Protein AF-A0A7W8YAK4-F1 (afdb_monomer)

Mean predicted aligned error: 5.82 Å

Nearest PDB structures (foldseek):
  4ezi-assembly1_A  TM=7.791E-01  e=1.181E-04  Legionella pneumophila subsp. pneumophila str. Philadelphia 1
  2veo-assembly2_B  TM=7.606E-01  e=8.627E-04  Moesziomyces antarcticus
  3guu-assembly2_B  TM=7.640E-01  e=1.993E-03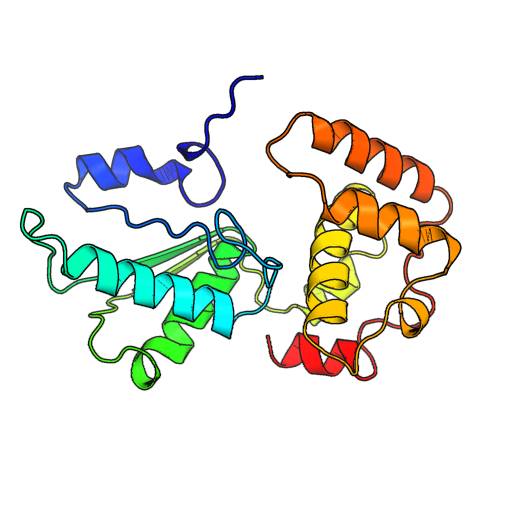  Moesziomyces antarcticus
  3zpx-assembly1_B  TM=6.748E-01  e=9.089E-03  Mycosarcoma maydis
  3hs3-assembly1_B  TM=2.130E-01  e=9.085E+00  Lactobacillus acidophilus

Structure (mmCIF, N/CA/C/O backbone):
data_AF-A0A7W8YAK4-F1
#
_entry.id   AF-A0A7W8YAK4-F1
#
loop_
_atom_site.group_PDB
_atom_site.id
_atom_site.type_symbol
_atom_site.label_atom_id
_atom_site.label_alt_id
_atom_site.label_comp_id
_atom_site.label_asym_id
_atom_site.label_entity_id
_atom_site.label_seq_id
_atom_site.pdbx_PDB_ins_code
_atom_site.Cartn_x
_atom_site.Cartn_y
_atom_site.Cartn_z
_atom_site.occupancy
_atom_site.B_iso_or_equiv
_atom_site.auth_seq_id
_atom_site.auth_comp_id
_atom_site.auth_asym_id
_atom_site.auth_atom_id
_atom_site.pdbx_PDB_model_num
ATOM 1 N N . MET A 1 1 ? 23.482 2.964 13.683 1.00 47.97 1 MET A N 1
ATOM 2 C CA . MET A 1 1 ? 22.302 3.851 13.765 1.00 47.97 1 MET A CA 1
ATOM 3 C C . MET A 1 1 ? 21.205 3.038 14.442 1.00 47.97 1 MET A C 1
ATOM 5 O O . MET A 1 1 ? 21.022 1.900 14.029 1.00 47.97 1 MET A O 1
ATOM 9 N N . LYS A 1 2 ? 20.593 3.513 15.536 1.00 50.47 2 LYS A N 1
ATOM 10 C CA . LYS A 1 2 ? 19.435 2.817 16.125 1.00 50.47 2 LYS A CA 1
ATOM 11 C C . LYS A 1 2 ? 18.248 3.042 15.193 1.00 50.47 2 LYS A C 1
ATOM 13 O O . LYS A 1 2 ? 18.019 4.178 14.788 1.00 50.47 2 LYS A O 1
ATOM 18 N N . VAL A 1 3 ? 17.573 1.968 14.802 1.00 58.53 3 VAL A N 1
ATOM 19 C CA . VAL A 1 3 ? 16.325 2.061 14.044 1.00 58.53 3 VAL A CA 1
ATOM 20 C C . VAL A 1 3 ? 15.248 2.437 15.054 1.00 58.53 3 VAL A C 1
ATOM 22 O O . VAL A 1 3 ? 15.029 1.692 16.004 1.00 58.53 3 VAL A O 1
ATOM 25 N N . GLU A 1 4 ? 14.631 3.600 14.873 1.00 68.81 4 GLU A N 1
ATOM 26 C CA . GLU A 1 4 ? 13.485 4.063 15.661 1.00 68.81 4 GLU A CA 1
ATOM 27 C C . GLU A 1 4 ? 12.228 3.863 14.794 1.00 68.81 4 GLU A C 1
ATOM 29 O O . GLU A 1 4 ? 11.811 4.784 14.088 1.00 68.81 4 GLU A O 1
ATOM 34 N N . PRO A 1 5 ? 11.657 2.642 14.742 1.00 64.06 5 PRO A N 1
ATOM 35 C CA . PRO A 1 5 ? 10.635 2.281 13.754 1.00 64.06 5 PRO A CA 1
ATOM 36 C C . PRO A 1 5 ? 9.375 3.155 13.850 1.00 64.06 5 PRO A C 1
ATOM 38 O O . PRO A 1 5 ? 8.744 3.447 12.834 1.00 64.06 5 PRO A O 1
ATOM 41 N N . PHE A 1 6 ? 9.059 3.646 15.050 1.00 72.06 6 PHE A N 1
ATOM 42 C CA . PHE A 1 6 ? 7.876 4.465 15.321 1.00 72.06 6 PHE A CA 1
ATOM 43 C C . PHE A 1 6 ? 8.065 5.970 15.069 1.00 72.06 6 PHE A C 1
ATOM 45 O O . PHE A 1 6 ? 7.104 6.725 15.146 1.00 72.06 6 PHE A O 1
ATOM 52 N N . GLU A 1 7 ? 9.273 6.417 14.718 1.00 68.75 7 GLU A N 1
ATOM 53 C CA . GLU A 1 7 ? 9.572 7.832 14.438 1.00 68.75 7 GLU A CA 1
ATOM 54 C C . GLU A 1 7 ? 9.539 8.161 12.933 1.00 68.75 7 GLU A C 1
ATOM 56 O O . GLU A 1 7 ? 9.858 9.276 12.513 1.00 68.75 7 GLU A O 1
ATOM 61 N N . SER A 1 8 ? 9.157 7.193 12.094 1.00 65.25 8 SER A N 1
ATOM 62 C CA . SER A 1 8 ? 9.186 7.315 10.635 1.00 65.25 8 SER A CA 1
ATOM 63 C C . SER A 1 8 ? 7.795 7.503 10.014 1.00 65.25 8 SER A C 1
ATOM 65 O O . SER A 1 8 ? 6.780 7.001 10.502 1.00 65.25 8 SER A O 1
ATOM 67 N N . GLY A 1 9 ? 7.747 8.246 8.902 1.00 70.94 9 GLY A N 1
ATOM 68 C CA . GLY A 1 9 ? 6.553 8.389 8.065 1.00 70.94 9 GLY A CA 1
ATOM 69 C C . GLY A 1 9 ? 5.298 8.833 8.826 1.00 70.94 9 GLY A C 1
ATOM 70 O O . GLY A 1 9 ? 5.303 9.841 9.531 1.00 70.94 9 GLY A O 1
ATOM 71 N N . GLY A 1 10 ? 4.207 8.077 8.654 1.00 70.88 10 GLY A N 1
ATOM 72 C CA . GLY A 1 10 ? 2.907 8.348 9.278 1.00 70.88 10 GLY A CA 1
ATOM 73 C C . GLY A 1 10 ? 2.816 8.010 10.771 1.00 70.88 10 GLY A C 1
ATOM 74 O O . GLY A 1 10 ? 1.801 8.324 11.389 1.00 70.88 10 GLY A O 1
ATOM 75 N N . LEU A 1 11 ? 3.848 7.396 11.361 1.00 82.12 11 LEU A N 1
ATOM 76 C CA . LEU A 1 11 ? 3.848 6.969 12.766 1.00 82.12 11 LEU A CA 1
ATOM 77 C C . LEU A 1 11 ? 4.392 8.030 13.727 1.00 82.12 11 LEU A C 1
ATOM 79 O O . LEU A 1 11 ? 4.175 7.924 14.928 1.00 82.12 11 LEU A O 1
ATOM 83 N N . ARG A 1 12 ? 4.985 9.117 13.215 1.00 80.69 12 ARG A N 1
ATOM 84 C CA . ARG A 1 12 ? 5.527 10.221 14.028 1.00 80.69 12 ARG A CA 1
ATOM 85 C C . ARG A 1 12 ? 4.504 10.873 14.972 1.00 80.69 12 ARG A C 1
ATOM 87 O O . ARG A 1 12 ? 4.880 11.530 15.935 1.00 80.69 12 ARG A O 1
ATOM 94 N N . VAL A 1 13 ? 3.209 10.716 14.690 1.00 83.19 13 VAL A N 1
ATOM 95 C CA . VAL A 1 13 ? 2.110 11.223 15.532 1.00 83.19 13 VAL A CA 1
ATOM 96 C C . VAL A 1 13 ? 1.701 10.257 16.655 1.00 83.19 13 VAL A C 1
ATOM 98 O O . VAL A 1 13 ? 0.738 10.520 17.371 1.00 83.19 13 VAL A O 1
ATOM 101 N N . MET A 1 14 ? 2.401 9.128 16.816 1.00 86.62 14 MET A N 1
ATOM 102 C CA . MET A 1 14 ? 2.088 8.101 17.813 1.00 86.62 14 MET A CA 1
ATOM 103 C C . MET A 1 14 ? 2.004 8.647 19.248 1.00 86.62 14 MET A C 1
ATOM 105 O O . MET A 1 14 ? 1.031 8.296 19.918 1.00 86.62 14 MET A O 1
ATOM 109 N N . PRO A 1 15 ? 2.921 9.509 19.739 1.00 88.62 15 PRO A N 1
ATOM 110 C CA . PRO A 1 15 ? 2.790 10.067 21.085 1.00 88.62 15 PRO A CA 1
ATOM 111 C C . PRO A 1 15 ? 1.454 10.792 21.287 1.00 88.62 15 PRO A C 1
ATOM 113 O O . PRO A 1 15 ? 0.757 10.539 22.263 1.00 88.62 15 PRO A O 1
ATOM 116 N N . GLN A 1 16 ? 1.029 11.603 20.313 1.00 90.06 16 GLN A N 1
ATOM 117 C CA . GLN A 1 16 ? -0.251 12.310 20.363 1.00 90.06 16 GLN A CA 1
ATOM 118 C C . GLN A 1 16 ? -1.444 11.348 20.305 1.00 90.06 16 GLN A C 1
ATOM 120 O O . GLN A 1 16 ? -2.442 11.580 20.978 1.00 90.06 16 GLN A O 1
ATOM 125 N N . VAL A 1 17 ? -1.358 10.267 19.521 1.00 91.19 17 VAL A N 1
ATOM 126 C CA . VAL A 1 17 ? -2.400 9.224 19.458 1.00 91.19 17 VAL A CA 1
ATOM 127 C C . VAL A 1 17 ? -2.569 8.558 20.829 1.00 91.19 17 VAL A C 1
ATOM 129 O O . VAL A 1 17 ? -3.693 8.428 21.316 1.00 91.19 17 VAL A O 1
ATOM 132 N N . ILE A 1 18 ? -1.460 8.195 21.479 1.00 91.00 18 ILE A N 1
ATOM 133 C CA . ILE A 1 18 ? -1.467 7.559 22.802 1.00 91.00 18 ILE A CA 1
ATOM 134 C C . ILE A 1 18 ? -1.971 8.534 23.876 1.00 91.00 18 ILE A C 1
ATOM 136 O O . ILE A 1 18 ? -2.821 8.153 24.679 1.00 91.00 18 ILE A O 1
ATOM 140 N N . ASP A 1 19 ? -1.529 9.796 23.857 1.00 94.94 19 ASP A N 1
ATOM 141 C CA . ASP A 1 19 ? -1.964 10.832 24.809 1.00 94.94 19 ASP A CA 1
ATOM 142 C C . ASP A 1 19 ? -3.473 11.119 24.726 1.00 94.94 19 ASP A C 1
ATOM 144 O O . ASP A 1 19 ? -4.103 11.482 25.719 1.00 94.94 19 ASP A O 1
ATOM 148 N N . GLN A 1 20 ? -4.077 10.928 23.550 1.00 94.25 20 GLN A N 1
ATOM 149 C CA . GLN A 1 20 ? -5.527 11.033 23.344 1.00 94.25 20 GLN A CA 1
ATOM 150 C C . GLN A 1 20 ? -6.290 9.757 23.745 1.00 94.25 20 GLN A C 1
ATOM 152 O O . GLN A 1 20 ? -7.517 9.706 23.624 1.00 94.25 20 GLN A O 1
ATOM 157 N N . GLY A 1 21 ? -5.593 8.718 24.216 1.00 94.06 21 GLY A N 1
ATOM 158 C CA . GLY A 1 21 ? -6.176 7.434 24.605 1.00 94.06 21 GLY A CA 1
ATOM 159 C C . GLY A 1 21 ? -6.637 6.584 23.420 1.00 94.06 21 GLY A C 1
ATOM 160 O O . GLY A 1 21 ? -7.535 5.753 23.571 1.00 94.06 21 GLY A O 1
ATOM 161 N N . TRP A 1 22 ? -6.085 6.811 22.226 1.00 94.19 22 TRP A N 1
ATOM 162 C CA . TRP A 1 22 ? -6.442 6.055 21.029 1.00 94.19 22 TRP A CA 1
ATOM 163 C C . TRP A 1 22 ? -5.561 4.811 20.899 1.00 94.19 22 TRP A C 1
ATOM 165 O O . TRP A 1 22 ? -4.379 4.822 21.239 1.00 94.19 22 TRP A O 1
ATOM 175 N N . ALA A 1 23 ? -6.131 3.736 20.355 1.00 94.00 23 ALA A N 1
ATOM 176 C CA . ALA A 1 23 ? -5.353 2.574 19.949 1.00 94.00 23 ALA A CA 1
ATOM 177 C C . ALA A 1 23 ? -4.743 2.820 18.564 1.00 94.00 23 ALA A C 1
ATOM 179 O O . ALA A 1 23 ? -5.468 3.099 17.606 1.00 94.00 23 ALA A O 1
ATOM 180 N N . LEU A 1 24 ? -3.422 2.682 18.458 1.00 93.31 24 LEU A N 1
ATOM 181 C CA . LEU A 1 24 ? -2.717 2.671 17.183 1.00 93.31 24 LEU A CA 1
ATOM 182 C C . LEU A 1 24 ? -2.634 1.232 16.664 1.00 93.31 24 LEU A C 1
ATOM 184 O O . LEU A 1 24 ? -2.071 0.366 17.330 1.00 93.31 24 LEU A O 1
ATOM 188 N N . VAL A 1 25 ? -3.177 0.987 15.474 1.00 94.19 25 VAL A N 1
ATOM 189 C CA . VAL A 1 25 ? -3.046 -0.291 14.763 1.00 94.19 25 VAL A CA 1
ATOM 190 C C . VAL A 1 25 ? -2.218 -0.028 13.515 1.00 94.19 25 VAL A C 1
ATOM 192 O O . VAL A 1 25 ? -2.663 0.691 12.624 1.00 94.19 25 VAL A O 1
ATOM 195 N N . ALA A 1 26 ? -1.010 -0.581 13.469 1.00 92.31 26 ALA A N 1
ATOM 196 C CA . ALA A 1 26 ? -0.104 -0.471 12.334 1.00 92.31 26 ALA A CA 1
ATOM 197 C C . ALA A 1 26 ? 0.119 -1.870 11.759 1.00 92.31 26 ALA A C 1
ATOM 199 O O . ALA A 1 26 ? 0.573 -2.767 12.464 1.00 92.31 26 ALA A O 1
ATOM 200 N N . THR A 1 27 ? -0.265 -2.058 10.501 1.00 93.62 27 THR A N 1
ATOM 201 C CA . THR A 1 27 ? 0.056 -3.272 9.751 1.00 93.62 27 THR A CA 1
ATOM 202 C C . THR A 1 27 ? 1.431 -3.108 9.126 1.00 93.62 27 THR A C 1
ATOM 204 O O . THR A 1 27 ? 1.754 -2.023 8.641 1.00 93.62 27 THR A O 1
ATOM 207 N N . ASP A 1 28 ? 2.215 -4.180 9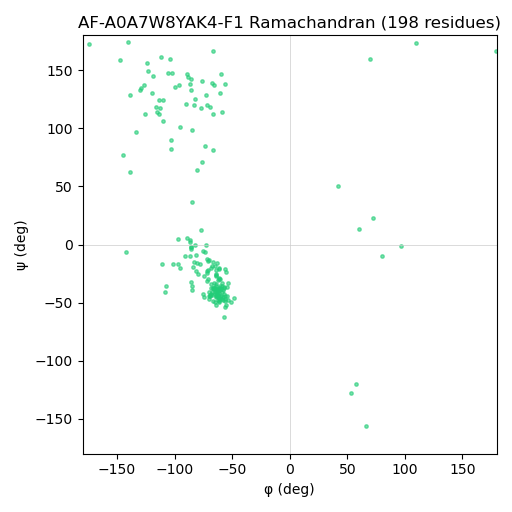.089 1.00 91.50 28 ASP A N 1
ATOM 208 C CA . ASP A 1 28 ? 3.460 -4.172 8.322 1.00 91.50 28 ASP A CA 1
ATOM 209 C C . ASP A 1 28 ? 3.188 -4.204 6.805 1.00 91.50 28 ASP A C 1
ATOM 211 O O . ASP A 1 28 ? 4.076 -3.902 6.022 1.00 91.50 28 ASP A O 1
ATOM 215 N N . TYR A 1 29 ? 1.948 -4.494 6.386 1.00 94.50 29 TYR A N 1
ATOM 216 C CA . TYR A 1 29 ? 1.548 -4.930 5.043 1.00 94.50 29 TYR A CA 1
ATOM 217 C C . TYR A 1 29 ? 2.010 -6.352 4.693 1.00 94.50 29 TYR A C 1
ATOM 219 O O . TYR A 1 29 ? 2.917 -6.935 5.285 1.00 94.50 29 TYR A O 1
ATOM 227 N N . THR A 1 30 ? 1.347 -6.949 3.700 1.00 93.75 30 THR A N 1
ATOM 228 C CA . THR A 1 30 ? 1.711 -8.270 3.172 1.00 93.75 30 THR A CA 1
ATOM 229 C C . THR A 1 30 ? 3.170 -8.283 2.705 1.00 93.75 30 THR A C 1
ATOM 231 O O . THR A 1 30 ? 3.622 -7.318 2.089 1.00 93.75 30 THR A O 1
ATOM 234 N N . GLY A 1 31 ? 3.904 -9.362 2.996 1.00 91.31 31 GLY A N 1
ATOM 235 C CA . GLY A 1 31 ? 5.301 -9.555 2.579 1.00 91.31 31 GLY A CA 1
ATOM 236 C C . GLY A 1 31 ? 6.354 -8.826 3.426 1.00 91.31 31 GLY A C 1
ATOM 237 O O . GLY A 1 31 ? 7.541 -9.108 3.297 1.00 91.31 31 GLY A O 1
ATOM 238 N N . LEU A 1 32 ? 5.957 -7.929 4.332 1.00 88.88 32 LEU A N 1
ATOM 239 C CA . LEU A 1 32 ? 6.865 -7.263 5.270 1.00 88.88 32 LEU A CA 1
ATOM 240 C C . LEU A 1 32 ? 6.698 -7.916 6.646 1.00 88.88 32 LEU A C 1
ATOM 242 O O . LEU A 1 32 ? 5.828 -7.558 7.417 1.00 88.88 32 LEU A O 1
ATOM 246 N N . GLY A 1 33 ? 7.474 -8.965 6.926 1.00 84.88 33 GLY A N 1
ATOM 247 C CA . GLY A 1 33 ? 7.337 -9.766 8.159 1.00 84.88 33 GLY A CA 1
ATOM 248 C C . GLY A 1 33 ? 6.508 -11.046 7.998 1.00 84.88 33 GLY A C 1
ATOM 249 O O . GLY A 1 33 ? 6.403 -11.849 8.923 1.00 84.88 33 GLY A O 1
ATOM 250 N N . THR A 1 34 ? 5.991 -11.292 6.793 1.00 87.25 34 THR A N 1
ATOM 251 C CA . THR A 1 34 ? 5.405 -12.571 6.363 1.00 87.25 34 THR A CA 1
ATOM 252 C C . THR A 1 34 ? 6.107 -13.070 5.095 1.00 87.25 34 THR A C 1
ATOM 254 O O . THR A 1 34 ? 6.694 -12.256 4.383 1.00 87.25 34 THR A O 1
ATOM 257 N N . PRO A 1 35 ? 6.096 -14.384 4.789 1.00 87.12 35 PRO A N 1
ATOM 258 C CA . PRO A 1 35 ? 6.664 -14.890 3.540 1.00 87.12 35 PRO A CA 1
ATOM 259 C C . PRO A 1 35 ? 5.982 -14.293 2.302 1.00 87.12 35 PRO A C 1
ATOM 261 O O . PRO A 1 35 ? 4.767 -14.103 2.293 1.00 87.12 35 PRO A O 1
ATOM 264 N N . GLY A 1 36 ? 6.755 -14.097 1.235 1.00 85.06 36 GLY A N 1
ATOM 265 C CA . GLY A 1 36 ? 6.275 -13.573 -0.045 1.00 85.06 36 GLY A CA 1
ATOM 266 C C . GLY A 1 36 ? 6.773 -12.158 -0.338 1.00 85.06 36 GLY A C 1
ATOM 267 O O . GLY A 1 36 ? 7.424 -11.528 0.491 1.00 85.06 36 GLY A O 1
ATOM 268 N N . LEU A 1 37 ? 6.488 -11.678 -1.548 1.00 87.56 37 LEU A N 1
ATOM 269 C CA . LEU A 1 37 ? 6.847 -10.330 -1.979 1.00 87.56 37 LEU A CA 1
ATOM 270 C C . LEU A 1 37 ? 5.900 -9.298 -1.361 1.00 87.56 37 LEU A C 1
ATOM 272 O O . LEU A 1 37 ? 4.689 -9.515 -1.305 1.00 87.56 37 LEU A O 1
ATOM 276 N N . HIS A 1 38 ? 6.442 -8.150 -0.959 1.00 93.19 38 HIS A N 1
ATOM 277 C CA . HIS A 1 38 ? 5.622 -7.000 -0.608 1.00 93.19 38 HIS A CA 1
ATOM 278 C C . HIS A 1 38 ? 5.003 -6.371 -1.870 1.00 93.19 38 HIS A C 1
ATOM 280 O O . HIS A 1 38 ? 5.757 -5.917 -2.737 1.00 93.19 38 HIS A O 1
ATOM 286 N N . PRO A 1 39 ? 3.662 -6.296 -1.991 1.00 94.69 39 PRO A N 1
ATOM 287 C CA . PRO A 1 39 ? 2.994 -5.705 -3.146 1.00 94.69 39 PRO A CA 1
ATOM 288 C C . PRO A 1 39 ? 3.066 -4.170 -3.082 1.00 94.69 39 PRO A C 1
ATOM 290 O O . PRO A 1 39 ? 2.086 -3.477 -2.810 1.00 94.69 39 PRO A O 1
ATOM 293 N N . TYR A 1 40 ? 4.269 -3.634 -3.290 1.00 94.81 40 TYR A N 1
ATOM 294 C CA . TYR A 1 40 ? 4.564 -2.211 -3.176 1.00 94.81 40 TYR A CA 1
ATOM 295 C C . TYR A 1 40 ? 3.732 -1.393 -4.172 1.00 94.81 40 TYR A C 1
ATOM 297 O O . TYR A 1 40 ? 3.693 -1.702 -5.361 1.00 94.81 40 TYR A O 1
ATOM 305 N N . LEU A 1 41 ? 3.078 -0.340 -3.669 1.00 95.38 41 LEU A N 1
ATOM 306 C CA . LEU A 1 41 ? 2.117 0.512 -4.392 1.00 95.38 41 LEU A CA 1
ATOM 307 C C . LEU A 1 41 ? 0.876 -0.209 -4.952 1.00 95.38 41 LEU A C 1
ATOM 309 O O . LEU A 1 41 ? 0.137 0.397 -5.722 1.00 95.38 41 LEU A O 1
ATOM 313 N N . MET A 1 42 ? 0.595 -1.447 -4.537 1.00 96.06 42 MET A N 1
ATOM 314 C CA . MET A 1 42 ? -0.651 -2.122 -4.901 1.00 96.06 42 MET A CA 1
ATOM 315 C C . MET A 1 42 ? -1.759 -1.716 -3.928 1.00 96.06 42 MET A C 1
ATOM 317 O O . MET A 1 42 ? -1.844 -2.192 -2.791 1.00 96.06 42 MET A O 1
ATOM 321 N N . GLY A 1 43 ? -2.570 -0.756 -4.364 1.00 95.81 43 GLY A N 1
ATOM 322 C CA . GLY A 1 43 ? -3.559 -0.080 -3.533 1.00 95.81 43 GLY A CA 1
ATOM 323 C C . GLY A 1 43 ? -4.559 -1.018 -2.849 1.00 95.81 43 GLY A C 1
ATOM 324 O O . GLY A 1 43 ? -4.700 -0.954 -1.623 1.00 95.81 43 GLY A O 1
ATOM 325 N N . PRO A 1 44 ? -5.256 -1.900 -3.594 1.00 96.31 44 PRO A N 1
ATOM 326 C CA . PRO A 1 44 ? -6.203 -2.846 -3.013 1.00 96.31 44 PRO A CA 1
ATOM 327 C C . PRO A 1 44 ? -5.577 -3.755 -1.949 1.00 96.31 44 PRO A C 1
ATOM 329 O O . PRO A 1 44 ? -6.187 -3.980 -0.908 1.00 96.31 44 PRO A O 1
ATOM 332 N N . GLU A 1 45 ? -4.374 -4.265 -2.181 1.00 96.12 45 GLU A N 1
ATOM 333 C CA . GLU A 1 45 ? -3.660 -5.190 -1.304 1.00 96.12 45 GLU A CA 1
ATOM 334 C C . GLU A 1 45 ? -3.269 -4.508 0.010 1.00 96.12 45 GLU A C 1
ATOM 336 O O . GLU A 1 45 ? -3.570 -5.036 1.086 1.00 96.12 45 GLU A O 1
ATOM 341 N N . SER A 1 46 ? -2.671 -3.312 -0.055 1.00 96.81 46 SER A N 1
ATOM 342 C CA . SER A 1 46 ? -2.336 -2.534 1.145 1.00 96.81 46 SER A CA 1
ATOM 343 C C . SER A 1 46 ? -3.589 -2.165 1.947 1.00 96.81 46 SER A C 1
ATOM 345 O O . SER A 1 46 ? -3.615 -2.340 3.166 1.00 96.81 46 SER A O 1
ATOM 347 N N . ALA A 1 47 ? -4.670 -1.765 1.275 1.00 98.00 47 ALA A N 1
ATOM 348 C CA . ALA A 1 47 ? -5.925 -1.412 1.932 1.00 98.00 47 ALA A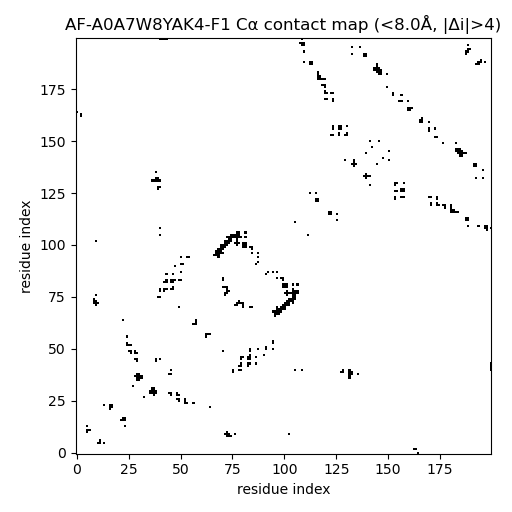 CA 1
ATOM 349 C C . ALA A 1 47 ? -6.612 -2.602 2.622 1.00 98.00 47 ALA A C 1
ATOM 351 O O . ALA A 1 47 ? -7.159 -2.463 3.719 1.00 98.00 47 ALA A O 1
ATOM 352 N N . ARG A 1 48 ? -6.568 -3.799 2.019 1.00 98.19 48 ARG A N 1
ATOM 353 C CA . ARG A 1 48 ? -7.061 -5.025 2.669 1.00 98.19 48 ARG A CA 1
ATOM 354 C C . ARG A 1 48 ? -6.257 -5.338 3.924 1.00 98.19 48 ARG A C 1
ATOM 356 O O . ARG A 1 48 ? -6.856 -5.619 4.957 1.00 98.19 48 ARG A O 1
ATOM 363 N N . ALA A 1 49 ? -4.931 -5.212 3.860 1.00 97.38 49 ALA A N 1
ATOM 364 C CA . ALA A 1 49 ? -4.068 -5.413 5.018 1.00 97.38 49 ALA A CA 1
ATOM 365 C C . ALA A 1 49 ? -4.365 -4.418 6.159 1.00 97.38 49 ALA A C 1
ATOM 367 O O . ALA A 1 49 ? -4.335 -4.818 7.321 1.00 97.38 49 ALA A O 1
ATOM 368 N N . GLU A 1 50 ? -4.693 -3.152 5.864 1.00 97.38 50 GLU A N 1
ATOM 369 C CA . GLU A 1 50 ? -5.127 -2.182 6.887 1.00 97.38 50 GLU A CA 1
ATOM 370 C C . GLU A 1 50 ? -6.459 -2.577 7.530 1.00 97.38 50 GLU A C 1
ATOM 372 O O . GLU A 1 50 ? -6.585 -2.607 8.756 1.00 97.38 50 GLU A O 1
ATOM 377 N N . LEU A 1 51 ? -7.462 -2.903 6.712 1.00 98.62 51 LEU A N 1
ATOM 378 C CA . LEU A 1 51 ? -8.801 -3.254 7.188 1.00 98.62 51 LEU A CA 1
ATOM 379 C C . LEU A 1 51 ? -8.796 -4.552 8.003 1.00 98.62 51 LEU A C 1
ATOM 381 O O . LEU A 1 51 ? -9.436 -4.631 9.056 1.00 98.62 51 LEU A O 1
ATOM 385 N N . ASP A 1 52 ? -8.037 -5.551 7.561 1.00 98.25 52 ASP A N 1
ATOM 386 C CA . ASP A 1 52 ? -7.911 -6.820 8.269 1.00 98.25 52 ASP A CA 1
ATOM 387 C C . ASP A 1 52 ? -7.088 -6.680 9.554 1.00 98.25 52 ASP A C 1
ATOM 389 O O . ASP A 1 52 ? -7.416 -7.327 10.550 1.00 98.25 52 ASP A O 1
ATOM 393 N N . ALA A 1 53 ? -6.107 -5.772 9.608 1.00 97.38 53 ALA A N 1
ATOM 394 C CA . ALA A 1 53 ? -5.424 -5.444 10.858 1.00 97.38 53 ALA A CA 1
ATOM 395 C C . ALA A 1 53 ? -6.382 -4.824 11.890 1.00 97.38 53 ALA A C 1
ATOM 397 O O . ALA A 1 53 ? -6.338 -5.181 13.069 1.00 97.38 53 ALA A O 1
ATOM 398 N N . VAL A 1 54 ? -7.311 -3.959 11.461 1.00 97.69 54 VAL A N 1
ATOM 399 C CA . VAL A 1 54 ? -8.363 -3.427 12.347 1.00 97.69 54 VAL A CA 1
ATOM 400 C C . VAL A 1 54 ? -9.289 -4.544 12.835 1.00 97.69 54 VAL A C 1
ATOM 402 O O . VAL A 1 54 ? -9.597 -4.606 14.028 1.00 97.69 54 VAL A O 1
ATOM 405 N N . ARG A 1 55 ? -9.714 -5.457 11.952 1.00 97.75 55 ARG A N 1
ATOM 406 C CA . ARG A 1 55 ? -10.517 -6.631 12.342 1.00 97.75 55 ARG A CA 1
ATOM 407 C C . ARG A 1 55 ? -9.782 -7.510 13.351 1.00 97.75 55 ARG A C 1
ATOM 409 O O . ARG A 1 55 ? -10.384 -7.899 14.348 1.00 97.75 55 ARG A O 1
ATOM 416 N N . ALA A 1 56 ? -8.497 -7.779 13.130 1.00 97.06 56 ALA A N 1
ATOM 417 C CA . ALA A 1 56 ? -7.666 -8.556 14.043 1.00 97.06 56 ALA A CA 1
ATOM 418 C C . ALA A 1 56 ? -7.546 -7.876 15.415 1.00 97.06 56 ALA A C 1
ATOM 420 O O . ALA A 1 56 ? -7.778 -8.515 16.440 1.00 97.06 56 ALA A O 1
ATOM 421 N N . ALA A 1 57 ? -7.293 -6.563 15.454 1.00 96.81 57 ALA A N 1
ATOM 422 C CA . ALA A 1 57 ? -7.230 -5.804 16.703 1.00 96.81 57 ALA A CA 1
ATOM 423 C C . ALA A 1 57 ? -8.548 -5.878 17.497 1.00 96.81 57 ALA A C 1
ATOM 425 O O . ALA A 1 57 ? -8.537 -5.969 18.723 1.00 96.81 57 ALA A O 1
ATOM 426 N N . ARG A 1 58 ? -9.694 -5.902 16.808 1.00 95.56 58 ARG A N 1
ATOM 427 C CA . ARG A 1 58 ? -11.023 -6.044 17.427 1.00 95.56 58 ARG A CA 1
ATOM 428 C C . ARG A 1 58 ? -11.314 -7.434 17.999 1.00 95.56 58 ARG A C 1
ATOM 430 O O . ARG A 1 58 ? -12.282 -7.565 18.742 1.00 95.56 58 ARG A O 1
ATOM 437 N N . GLN A 1 59 ? -10.522 -8.450 17.660 1.00 96.44 59 GLN A N 1
ATOM 438 C CA . GLN A 1 59 ? -10.653 -9.803 18.215 1.00 96.44 59 GLN A CA 1
ATOM 439 C C . GLN A 1 59 ? -9.880 -9.985 19.532 1.00 96.44 59 GLN A C 1
ATOM 441 O O . GLN A 1 59 ? -10.063 -10.995 20.211 1.00 96.44 59 GLN A O 1
ATOM 446 N N . LEU A 1 60 ? -9.037 -9.021 19.919 1.00 96.25 60 LEU A N 1
ATOM 447 C CA . LEU A 1 60 ? -8.287 -9.066 21.172 1.00 96.25 60 LEU A CA 1
ATOM 448 C C . LEU A 1 60 ? -9.233 -8.901 22.371 1.00 96.25 60 LEU A C 1
ATOM 450 O O . LEU A 1 60 ? -9.886 -7.872 22.524 1.00 96.25 60 LEU A O 1
ATOM 454 N N . GLN A 1 61 ? -9.293 -9.915 23.238 1.00 92.25 61 GLN A N 1
ATOM 455 C CA . GLN A 1 61 ? -10.269 -9.981 24.336 1.00 92.25 61 GLN A CA 1
ATOM 456 C C . GLN A 1 61 ? -10.075 -8.885 25.394 1.00 92.25 61 GLN A C 1
ATOM 458 O O . GLN A 1 61 ? -11.054 -8.372 25.936 1.00 92.25 61 GLN A O 1
ATOM 463 N N . ASP A 1 62 ? -8.827 -8.485 25.640 1.00 91.75 62 ASP A N 1
ATOM 464 C CA . ASP A 1 62 ? -8.475 -7.474 26.645 1.00 91.75 62 ASP A CA 1
ATOM 465 C C . ASP A 1 62 ? -8.536 -6.033 26.107 1.00 91.75 62 ASP A C 1
ATOM 467 O O . ASP A 1 62 ? -8.255 -5.079 26.834 1.00 91.75 62 ASP A O 1
ATOM 471 N N . LEU A 1 63 ? -8.924 -5.848 24.839 1.00 90.94 63 LEU A N 1
ATOM 472 C CA . LEU A 1 63 ? -8.947 -4.549 24.175 1.00 90.94 63 LEU A CA 1
ATOM 473 C C . LEU A 1 63 ? -10.378 -4.139 23.810 1.00 90.94 63 LEU A C 1
ATOM 475 O O . LEU A 1 63 ? -11.023 -4.717 22.937 1.00 90.94 63 LEU A O 1
ATOM 479 N N . LYS A 1 64 ? -10.876 -3.071 24.440 1.00 90.50 64 LYS A N 1
ATOM 480 C CA . LYS A 1 64 ? -12.164 -2.461 24.076 1.00 90.50 64 LYS A CA 1
ATOM 481 C C . LYS A 1 64 ? -11.943 -1.294 23.124 1.00 90.50 64 LYS A C 1
ATOM 483 O O . LYS A 1 64 ? -11.609 -0.193 23.551 1.00 90.50 64 LYS A O 1
ATOM 488 N N . LEU A 1 65 ? -12.163 -1.536 21.834 1.00 94.50 65 LEU A N 1
ATOM 489 C CA . LEU A 1 65 ? -12.079 -0.504 20.803 1.00 94.50 65 LEU A CA 1
ATOM 490 C C . LEU A 1 65 ? -13.413 0.216 20.608 1.00 94.50 65 LEU A C 1
ATOM 492 O O . LEU A 1 65 ? -14.489 -0.381 20.673 1.00 94.50 65 LEU A O 1
ATOM 496 N N . SER A 1 66 ? -13.329 1.516 20.331 1.00 94.06 66 SER A N 1
ATOM 497 C CA . SER A 1 66 ? -14.499 2.315 19.978 1.00 94.06 66 SER A CA 1
ATOM 498 C C . SER A 1 66 ? -15.088 1.892 18.622 1.00 94.06 66 SER A C 1
ATOM 500 O O . SER A 1 66 ? -14.454 1.204 17.818 1.00 94.06 66 SER A O 1
ATOM 502 N N . ASN A 1 67 ? -16.306 2.349 18.331 1.00 95.69 67 ASN A N 1
ATOM 503 C CA . ASN A 1 67 ? -16.933 2.198 17.015 1.00 95.69 67 ASN A CA 1
ATOM 504 C C . ASN A 1 67 ? -16.519 3.313 16.036 1.00 95.69 67 ASN A C 1
ATOM 506 O O . ASN A 1 67 ? -17.334 3.798 15.258 1.00 95.69 67 ASN A O 1
ATOM 510 N N . LYS A 1 68 ? -15.262 3.757 16.113 1.00 96.81 68 LYS A N 1
ATOM 511 C CA . LYS A 1 68 ? -14.668 4.740 15.208 1.00 96.81 68 LYS A CA 1
ATOM 512 C C . LYS A 1 68 ? -13.249 4.314 14.859 1.00 96.81 68 LYS A C 1
ATOM 514 O O . LYS A 1 68 ? -12.437 4.070 15.750 1.00 96.81 68 LYS A O 1
ATOM 519 N N . THR A 1 69 ? -12.961 4.277 13.567 1.00 97.62 69 THR A N 1
ATOM 520 C CA . THR A 1 69 ? -11.635 3.999 13.012 1.00 97.62 69 THR A CA 1
ATOM 521 C C . THR A 1 69 ? -11.259 5.126 12.058 1.00 97.62 69 THR A C 1
ATOM 523 O O . THR A 1 69 ? -12.090 5.570 11.272 1.00 97.62 69 THR A O 1
ATOM 526 N N . VAL A 1 70 ? -10.015 5.591 12.108 1.00 96.94 70 VAL A N 1
ATOM 527 C CA . VAL A 1 70 ? -9.454 6.524 11.122 1.00 96.94 70 VAL A CA 1
ATOM 528 C C . VAL A 1 70 ? -8.261 5.828 10.482 1.00 96.94 70 VAL A C 1
ATOM 530 O O . VAL A 1 70 ? -7.430 5.294 11.210 1.00 96.94 70 VAL A O 1
ATOM 533 N N . SER A 1 71 ? -8.187 5.817 9.150 1.00 97.12 71 SER A N 1
ATOM 534 C CA . SER A 1 71 ? -6.975 5.390 8.435 1.00 97.12 71 SER A CA 1
ATOM 535 C C . SER A 1 71 ? -6.151 6.621 8.064 1.00 97.12 71 SER A C 1
ATOM 537 O O . SER A 1 71 ? -6.701 7.647 7.648 1.00 97.12 71 SER A O 1
ATOM 539 N N . TRP A 1 72 ? -4.834 6.549 8.242 1.00 95.44 72 TRP A N 1
ATOM 540 C CA . TRP A 1 72 ? -3.932 7.601 7.801 1.00 95.44 72 TRP A CA 1
ATOM 541 C C . TRP A 1 72 ? -2.575 7.057 7.378 1.00 95.44 72 TRP A C 1
ATOM 543 O O . TRP A 1 72 ? -2.150 5.992 7.817 1.00 95.44 72 TRP A O 1
ATOM 553 N N . GLY A 1 73 ? -1.853 7.836 6.574 1.00 93.81 73 GLY A N 1
ATOM 554 C CA . GLY A 1 73 ? -0.498 7.472 6.183 1.00 93.81 73 GLY A CA 1
ATOM 555 C C . GLY A 1 73 ? 0.229 8.541 5.376 1.00 93.81 73 GLY A C 1
ATOM 556 O O . GLY A 1 73 ? -0.342 9.563 4.991 1.00 93.81 73 GLY A O 1
ATOM 557 N N . HIS A 1 74 ? 1.518 8.290 5.138 1.00 92.62 74 HIS A N 1
ATOM 558 C CA . HIS A 1 74 ? 2.413 9.131 4.342 1.00 92.62 74 HIS A CA 1
ATOM 559 C C . HIS A 1 74 ? 2.942 8.365 3.122 1.00 92.62 74 HIS A C 1
ATOM 561 O O . HIS A 1 74 ? 3.226 7.174 3.248 1.00 92.62 74 HIS A O 1
ATOM 567 N N . SER A 1 75 ? 3.141 9.026 1.975 1.00 92.62 75 SER A N 1
ATOM 568 C CA . SER A 1 75 ? 3.745 8.415 0.776 1.00 92.62 75 SER A CA 1
ATOM 569 C C . SER A 1 75 ? 2.955 7.178 0.313 1.00 92.62 75 SER A C 1
ATOM 571 O O . SER A 1 75 ? 1.755 7.302 0.052 1.00 92.62 75 SER A O 1
ATOM 573 N N . GLN A 1 76 ? 3.563 5.987 0.261 1.00 93.56 76 GLN A N 1
ATOM 574 C CA . GLN A 1 76 ? 2.848 4.728 0.008 1.00 93.56 76 GLN A CA 1
ATOM 575 C C . GLN A 1 76 ? 1.679 4.534 0.983 1.00 93.56 76 GLN A C 1
ATOM 577 O O . GLN A 1 76 ? 0.563 4.267 0.550 1.00 93.56 76 GLN A O 1
ATOM 582 N N . GLY A 1 77 ? 1.903 4.739 2.285 1.00 94.50 77 GLY A N 1
ATOM 583 C CA . GLY A 1 77 ? 0.850 4.616 3.295 1.00 94.50 77 GLY A CA 1
ATOM 584 C C . GLY A 1 77 ? -0.258 5.656 3.121 1.00 94.50 77 GLY A C 1
ATOM 585 O O . GLY A 1 77 ? -1.406 5.409 3.465 1.00 94.50 77 GLY A O 1
ATOM 586 N N . GLY A 1 78 ? 0.053 6.817 2.534 1.00 95.69 78 GLY A N 1
ATOM 587 C CA . GLY A 1 78 ? -0.961 7.803 2.158 1.00 95.69 78 GLY A CA 1
ATOM 588 C C . GLY A 1 78 ? -1.841 7.301 1.011 1.00 95.69 78 GLY A C 1
ATOM 589 O O . GLY A 1 78 ? -3.057 7.461 1.065 1.00 95.69 78 GLY A O 1
ATOM 590 N N . GLY A 1 79 ? -1.239 6.670 -0.003 1.00 97.00 79 GLY A N 1
ATOM 591 C CA . GLY A 1 79 ? -1.977 5.999 -1.080 1.00 97.00 79 GLY A CA 1
ATOM 592 C C . GLY A 1 79 ? -2.838 4.850 -0.548 1.00 97.00 79 GLY A C 1
ATOM 593 O O . GLY A 1 79 ? -4.023 4.768 -0.865 1.00 97.00 79 GLY A O 1
ATOM 594 N N . SER A 1 80 ? -2.278 4.035 0.349 1.00 97.50 80 SER A N 1
ATOM 595 C CA . SER A 1 80 ? -3.004 2.968 1.044 1.00 97.50 80 SER A CA 1
ATOM 596 C C . SER A 1 80 ? -4.204 3.507 1.828 1.00 97.50 80 SER A C 1
ATOM 598 O O . SER A 1 80 ? -5.309 3.005 1.655 1.00 97.50 80 SER A O 1
ATOM 600 N N . ALA A 1 81 ? -4.049 4.608 2.572 1.00 97.88 81 ALA A N 1
ATOM 601 C CA . ALA A 1 81 ? -5.152 5.228 3.304 1.00 97.88 81 ALA A CA 1
ATOM 602 C C . ALA A 1 81 ? -6.309 5.661 2.378 1.00 97.88 81 ALA A C 1
ATOM 604 O O . ALA A 1 81 ? -7.484 5.445 2.695 1.00 97.88 81 ALA A O 1
ATOM 605 N N . LEU A 1 82 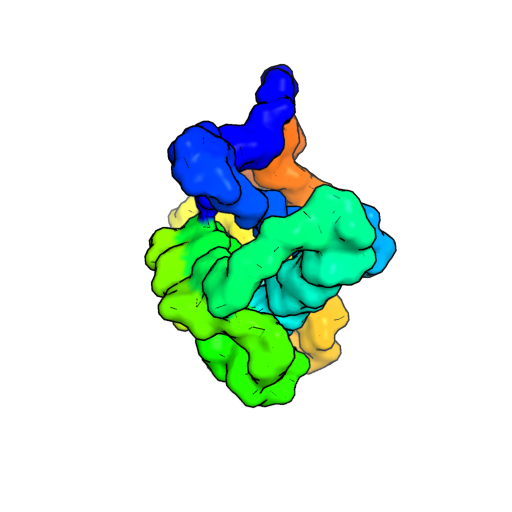? -5.999 6.230 1.203 1.00 98.31 82 LEU A N 1
ATOM 606 C CA . LEU A 1 82 ? -7.009 6.569 0.191 1.00 98.31 82 LEU A CA 1
ATOM 607 C C . LEU A 1 82 ? -7.722 5.317 -0.345 1.00 98.31 82 LEU A C 1
ATOM 609 O O . LEU A 1 82 ? -8.953 5.306 -0.448 1.00 98.31 82 LEU A O 1
ATOM 613 N N . TRP A 1 83 ? -6.975 4.252 -0.642 1.00 98.50 83 TRP A N 1
ATOM 614 C CA . TRP A 1 83 ? -7.541 2.973 -1.076 1.00 98.50 83 TRP A CA 1
ATOM 615 C C . TRP A 1 83 ? -8.391 2.303 0.004 1.00 98.50 83 TRP A C 1
ATOM 617 O O . TRP A 1 83 ? -9.461 1.783 -0.314 1.00 98.50 83 TRP A O 1
ATOM 627 N N . THR A 1 84 ? -7.995 2.392 1.273 1.00 98.62 84 THR A N 1
ATOM 628 C CA . THR A 1 84 ? -8.780 1.941 2.427 1.00 98.62 84 THR A CA 1
ATOM 629 C C . THR A 1 84 ? -10.141 2.620 2.445 1.00 98.62 84 THR A C 1
ATOM 631 O O . THR A 1 84 ? -11.163 1.936 2.498 1.00 98.62 84 THR A O 1
ATOM 634 N N . GLY A 1 85 ? -10.184 3.948 2.287 1.00 98.31 85 GLY A N 1
ATOM 635 C CA . GLY A 1 85 ? -11.442 4.687 2.143 1.00 98.31 85 GLY A CA 1
ATOM 636 C C . GLY A 1 85 ? -12.296 4.217 0.964 1.00 98.31 85 GLY A C 1
ATOM 637 O O . GLY A 1 85 ? -13.515 4.105 1.089 1.00 98.31 85 GLY A O 1
ATOM 638 N N . LYS A 1 86 ? -11.660 3.902 -0.168 1.00 98.19 86 LYS A N 1
ATOM 639 C CA . LYS A 1 86 ? -12.334 3.457 -1.395 1.00 98.19 86 LYS A CA 1
ATOM 640 C C . LYS A 1 86 ? -12.955 2.065 -1.263 1.00 98.19 86 LYS A C 1
ATOM 642 O O . LYS A 1 86 ? -14.082 1.871 -1.714 1.00 98.19 86 LYS A O 1
ATOM 647 N N . ILE A 1 87 ? -12.244 1.095 -0.682 1.00 98.50 87 ILE A N 1
ATOM 648 C CA . ILE A 1 87 ? -12.690 -0.310 -0.677 1.00 98.50 87 ILE A CA 1
ATOM 649 C C . ILE A 1 87 ? -13.442 -0.713 0.591 1.00 98.50 87 ILE A C 1
ATOM 651 O O . ILE A 1 87 ? -14.195 -1.688 0.535 1.00 98.50 87 ILE A O 1
ATOM 655 N N . ALA A 1 88 ? -13.290 0.015 1.705 1.00 98.56 88 ALA A N 1
ATOM 656 C CA . ALA A 1 88 ? -13.910 -0.335 2.986 1.00 98.56 88 ALA A CA 1
ATOM 657 C C . ALA A 1 88 ? -15.412 -0.669 2.883 1.00 98.56 88 ALA A C 1
ATOM 659 O O . ALA A 1 88 ? -15.785 -1.731 3.379 1.00 98.56 88 ALA A O 1
ATOM 660 N N . PRO A 1 89 ? -16.267 0.100 2.169 1.00 98.19 89 PRO A N 1
ATOM 661 C CA . PRO A 1 89 ? -17.699 -0.209 2.080 1.00 98.19 89 PRO A CA 1
ATOM 662 C C . PRO A 1 89 ? -18.030 -1.569 1.447 1.00 98.19 89 PRO A C 1
ATOM 664 O O . PRO A 1 89 ? -19.126 -2.083 1.649 1.00 98.19 89 PRO A O 1
ATOM 667 N N . THR A 1 90 ? -17.112 -2.139 0.661 1.00 98.38 90 THR A N 1
ATOM 668 C CA . THR A 1 90 ? -17.325 -3.404 -0.066 1.00 98.38 90 THR A CA 1
ATOM 669 C C . THR A 1 90 ? -16.526 -4.565 0.518 1.00 98.38 90 THR A C 1
ATOM 671 O O . THR A 1 90 ? -17.058 -5.664 0.641 1.00 98.38 90 THR A O 1
ATOM 674 N N . TYR A 1 91 ? -15.269 -4.338 0.908 1.00 98.69 91 TYR A N 1
ATOM 675 C CA . TYR A 1 91 ? -14.384 -5.373 1.448 1.00 98.69 91 TYR A CA 1
ATOM 676 C C . TYR A 1 91 ? -14.572 -5.591 2.956 1.00 98.69 91 TYR A C 1
ATOM 678 O O . TYR A 1 91 ? -14.535 -6.725 3.443 1.00 98.69 91 TYR A O 1
ATOM 686 N N . ALA A 1 92 ? -14.771 -4.501 3.704 1.00 98.44 92 ALA A N 1
ATOM 687 C CA . ALA A 1 92 ? -14.899 -4.530 5.156 1.00 98.44 92 ALA A CA 1
ATOM 688 C C . ALA A 1 92 ? -15.993 -3.594 5.687 1.00 98.44 92 ALA A C 1
ATOM 690 O O . ALA A 1 92 ? -15.698 -2.681 6.460 1.00 98.44 92 ALA A O 1
ATOM 691 N N . PRO A 1 93 ? -17.267 -3.826 5.308 1.00 97.88 93 PRO A N 1
ATOM 692 C CA . PRO A 1 93 ? -18.389 -3.006 5.773 1.00 97.88 93 PRO A CA 1
ATOM 693 C C . PRO A 1 93 ? -18.603 -3.069 7.296 1.00 97.88 93 PRO A C 1
ATOM 695 O O . PRO A 1 93 ? -19.297 -2.227 7.859 1.00 97.88 93 PRO A O 1
ATOM 698 N N . ASP A 1 94 ? -18.019 -4.060 7.969 1.00 97.69 94 ASP A N 1
ATOM 699 C CA . ASP A 1 94 ? -17.991 -4.219 9.423 1.00 97.69 94 ASP A CA 1
ATOM 700 C C . ASP A 1 94 ? -16.961 -3.317 10.131 1.00 97.69 94 ASP A C 1
ATOM 702 O O . ASP A 1 94 ? -17.061 -3.116 11.344 1.00 97.69 94 ASP A O 1
ATOM 706 N N . VAL A 1 95 ? -15.989 -2.749 9.408 1.00 98.12 95 VAL A N 1
ATOM 707 C CA . VAL A 1 95 ? -15.011 -1.811 9.974 1.00 98.12 95 VAL A CA 1
ATOM 708 C C . VAL A 1 95 ? -15.625 -0.404 10.018 1.00 98.12 95 VAL A C 1
ATOM 710 O O . VAL A 1 95 ? -15.953 0.150 8.968 1.00 98.12 95 VAL A O 1
ATOM 713 N N . PRO A 1 96 ? -15.758 0.230 11.202 1.00 96.56 96 PRO A N 1
ATOM 714 C CA . PRO A 1 96 ? -16.429 1.522 11.347 1.00 96.56 96 PRO A CA 1
ATOM 715 C C . PRO A 1 96 ? -15.517 2.700 10.950 1.00 96.56 96 PRO A C 1
ATOM 717 O O . PRO A 1 96 ? -15.150 3.548 11.774 1.00 96.56 96 PRO A O 1
ATOM 720 N N . LEU A 1 97 ? -15.126 2.749 9.675 1.00 98.19 97 LEU A N 1
ATOM 721 C CA . LEU A 1 97 ? -14.254 3.784 9.126 1.00 98.19 97 LEU A CA 1
ATOM 722 C C . LEU A 1 97 ? -14.963 5.148 9.142 1.00 98.19 97 LEU A C 1
ATOM 724 O O . LEU A 1 97 ? -15.939 5.380 8.437 1.00 98.19 97 LEU A O 1
ATOM 728 N N . SER A 1 98 ? -14.459 6.053 9.975 1.00 97.75 98 SER A N 1
ATOM 729 C CA . SER A 1 98 ? -14.992 7.399 10.203 1.00 97.75 98 SER A CA 1
ATOM 730 C C . SER A 1 98 ? -14.283 8.475 9.380 1.00 97.75 98 SER A C 1
ATOM 732 O O . SER A 1 98 ? -14.798 9.583 9.260 1.00 97.75 98 SER A O 1
ATOM 734 N N . GLY A 1 99 ? -13.101 8.181 8.833 1.00 97.31 99 GLY A N 1
ATOM 735 C CA . GLY A 1 99 ? -12.350 9.130 8.020 1.00 97.31 99 GLY A CA 1
ATOM 736 C C . GLY A 1 99 ? -11.015 8.587 7.524 1.00 97.31 99 GLY A C 1
ATOM 737 O O . GLY A 1 99 ? -10.517 7.569 8.010 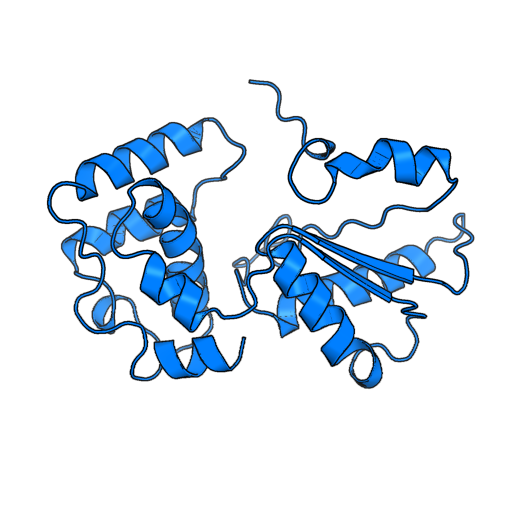1.00 97.31 99 GLY A O 1
ATOM 738 N N . VAL A 1 100 ? -10.450 9.308 6.557 1.00 98.00 100 VAL A N 1
ATOM 739 C CA . VAL A 1 100 ? -9.140 9.047 5.956 1.00 98.00 100 VAL A CA 1
ATOM 740 C C . VAL A 1 100 ? -8.319 10.334 5.973 1.00 98.00 100 VAL A C 1
ATOM 742 O O . VAL A 1 100 ? -8.831 11.390 5.601 1.00 98.00 100 VAL A O 1
ATOM 745 N N . ALA A 1 101 ? -7.049 10.246 6.368 1.00 95.50 101 ALA A N 1
ATOM 746 C CA . ALA A 1 101 ? -6.088 11.344 6.278 1.00 95.50 101 ALA A CA 1
ATOM 747 C C . ALA A 1 101 ? -4.829 10.905 5.514 1.00 95.50 101 ALA A C 1
ATOM 749 O O . ALA A 1 101 ? -4.049 10.083 5.984 1.00 95.50 101 ALA A O 1
ATOM 750 N N . ALA A 1 102 ? -4.609 11.470 4.330 1.00 95.44 102 ALA A N 1
ATOM 751 C CA . ALA A 1 102 ? -3.509 11.080 3.453 1.00 95.44 102 ALA A CA 1
ATOM 752 C C . ALA A 1 102 ? -2.489 12.219 3.304 1.00 95.44 102 ALA A C 1
ATOM 754 O O . ALA A 1 102 ? -2.843 13.326 2.901 1.00 95.44 102 ALA A O 1
ATOM 755 N N . MET A 1 103 ? -1.218 11.952 3.614 1.00 92.56 103 MET A N 1
ATOM 756 C CA . MET A 1 103 ? -0.120 12.923 3.525 1.00 92.56 103 MET A CA 1
ATOM 757 C C . MET A 1 103 ? 0.826 12.550 2.383 1.00 92.56 103 MET A C 1
ATOM 759 O O . MET A 1 103 ? 1.348 11.439 2.362 1.00 92.56 103 MET A O 1
ATOM 763 N N . ALA A 1 104 ? 1.058 13.467 1.440 1.00 91.56 104 ALA A N 1
ATOM 764 C CA . ALA A 1 104 ? 1.850 13.205 0.229 1.00 91.56 104 ALA A CA 1
ATOM 765 C C . ALA A 1 104 ? 1.548 11.823 -0.407 1.00 91.56 104 ALA A C 1
ATOM 767 O O . ALA A 1 104 ? 2.471 11.031 -0.602 1.00 91.56 104 ALA A O 1
ATOM 768 N N . PRO A 1 105 ? 0.266 11.470 -0.636 1.00 95.06 105 PRO A N 1
ATOM 769 C CA . PRO A 1 105 ? -0.094 10.119 -1.037 1.00 95.06 105 PRO A CA 1
ATOM 770 C C . PRO A 1 105 ? 0.428 9.785 -2.432 1.00 95.06 105 PRO A C 1
ATOM 772 O O . PRO A 1 105 ? 0.280 10.586 -3.360 1.00 95.06 105 PRO A O 1
ATOM 775 N N . ALA A 1 106 ? 0.931 8.561 -2.594 1.00 93.69 106 ALA A N 1
ATOM 776 C CA . ALA A 1 106 ? 1.106 7.937 -3.902 1.00 93.69 106 ALA A CA 1
ATOM 777 C C . ALA A 1 106 ? -0.281 7.682 -4.526 1.00 93.69 106 ALA A C 1
ATOM 779 O O . ALA A 1 106 ? -0.857 6.612 -4.375 1.00 93.69 106 ALA A O 1
ATOM 780 N N . SER A 1 107 ? -0.853 8.733 -5.114 1.00 93.12 107 SER A N 1
ATOM 781 C CA . SER A 1 107 ? -2.256 8.811 -5.557 1.00 93.12 107 SER A CA 1
ATOM 782 C C . SER A 1 107 ? -2.417 8.836 -7.075 1.00 93.12 107 SER A C 1
ATOM 784 O O . SER A 1 107 ? -3.507 8.579 -7.576 1.00 93.12 107 SER A O 1
ATOM 786 N N . ASP A 1 108 ? -1.334 9.125 -7.794 1.00 93.44 108 ASP A N 1
ATOM 787 C CA . ASP A 1 108 ? -1.226 8.997 -9.242 1.00 93.44 108 ASP A CA 1
ATOM 788 C C . ASP A 1 108 ? 0.099 8.293 -9.537 1.00 93.44 108 ASP A C 1
ATOM 790 O O . ASP A 1 108 ? 1.171 8.909 -9.525 1.00 93.44 108 ASP A O 1
ATOM 794 N N . LEU A 1 109 ? 0.040 6.973 -9.732 1.00 92.94 109 LEU A N 1
ATOM 795 C CA . LEU A 1 109 ? 1.249 6.184 -9.945 1.00 92.94 109 LEU A CA 1
ATOM 796 C C . LEU A 1 109 ? 1.870 6.440 -11.319 1.00 92.94 109 LEU A C 1
ATOM 798 O O . LEU A 1 109 ? 3.080 6.293 -11.466 1.00 92.94 109 LEU A O 1
ATOM 802 N N . LYS A 1 110 ? 1.097 6.885 -12.317 1.00 90.94 110 LYS A N 1
ATOM 803 C CA . LYS A 1 110 ? 1.663 7.267 -13.617 1.00 90.94 110 LYS A CA 1
ATOM 804 C C . LYS A 1 110 ? 2.468 8.551 -13.505 1.00 90.94 110 LYS A C 1
ATOM 806 O O . LYS A 1 110 ? 3.594 8.598 -13.992 1.00 90.94 110 LYS A O 1
ATOM 811 N N . ALA A 1 111 ? 1.926 9.569 -12.844 1.00 89.12 111 ALA A N 1
ATOM 812 C CA . ALA A 1 111 ? 2.665 10.795 -12.574 1.00 89.12 111 ALA A CA 1
ATOM 813 C C . ALA A 1 111 ? 3.892 10.517 -11.695 1.00 89.12 111 ALA A C 1
ATOM 815 O O . ALA A 1 111 ? 4.972 11.030 -11.988 1.00 89.12 111 ALA A O 1
ATOM 816 N N . LEU A 1 112 ? 3.751 9.653 -10.679 1.00 87.31 112 LEU A N 1
ATOM 817 C CA . LEU A 1 112 ? 4.865 9.219 -9.840 1.00 87.31 112 LEU A CA 1
ATOM 818 C C . LEU A 1 112 ? 5.962 8.583 -10.695 1.00 87.31 112 LEU A C 1
ATOM 820 O O . LEU A 1 112 ? 7.040 9.158 -10.779 1.00 87.31 112 LEU A O 1
ATOM 824 N N . ILE A 1 113 ? 5.689 7.469 -11.385 1.00 85.25 113 ILE A N 1
ATOM 825 C CA . ILE A 1 113 ? 6.691 6.748 -12.188 1.00 85.25 113 ILE A CA 1
ATOM 826 C C . ILE A 1 113 ? 7.278 7.630 -13.296 1.00 85.25 113 ILE A C 1
ATOM 828 O O . ILE A 1 113 ? 8.485 7.594 -13.526 1.00 85.25 113 ILE A O 1
ATOM 832 N N . GLY A 1 114 ? 6.459 8.466 -13.937 1.00 82.06 114 GLY A N 1
ATOM 833 C CA . GLY A 1 114 ? 6.911 9.410 -14.959 1.00 82.06 114 GLY A CA 1
ATOM 834 C C . GLY A 1 114 ? 7.868 10.482 -14.428 1.00 82.06 114 GLY A C 1
ATOM 835 O O . GLY A 1 114 ? 8.685 10.995 -15.187 1.00 82.06 114 GLY A O 1
ATOM 836 N N . SER A 1 115 ? 7.806 10.802 -13.131 1.00 76.88 115 SER A N 1
ATOM 837 C CA . SER A 1 115 ? 8.730 11.741 -12.483 1.00 76.88 115 SER A CA 1
ATOM 838 C C . SER A 1 115 ? 10.051 11.103 -12.031 1.00 76.88 115 SER A C 1
ATOM 840 O O . SER A 1 115 ? 11.042 11.816 -11.894 1.00 76.88 115 SER A O 1
ATOM 842 N N . LEU A 1 116 ? 10.107 9.769 -11.883 1.00 70.38 116 LEU A N 1
ATOM 843 C CA . LEU A 1 116 ? 11.283 9.061 -11.348 1.00 70.38 116 LEU A CA 1
ATOM 844 C C . LEU A 1 116 ? 12.467 8.986 -12.332 1.00 70.38 116 LEU A C 1
ATOM 846 O O . LEU A 1 116 ? 13.548 8.534 -11.961 1.00 70.38 116 LEU A O 1
ATOM 850 N N . SER A 1 117 ? 12.316 9.432 -13.585 1.00 59.72 117 SER A N 1
ATOM 851 C CA . SER A 1 117 ? 13.339 9.298 -14.636 1.00 59.72 117 SER A CA 1
ATOM 852 C C . SER A 1 117 ? 14.514 10.291 -14.541 1.00 59.72 117 SER A C 1
ATOM 854 O O . SER A 1 117 ? 15.258 10.439 -15.512 1.00 59.72 117 SER A O 1
ATOM 856 N N . GLY A 1 118 ? 14.682 11.012 -13.425 1.00 53.59 118 GLY A N 1
ATOM 857 C CA . GLY A 1 118 ? 15.626 12.137 -13.348 1.00 53.59 118 GLY A CA 1
ATOM 858 C C . GLY A 1 118 ? 16.410 12.329 -12.048 1.00 53.59 118 GLY A C 1
ATOM 859 O O . GLY A 1 118 ? 17.287 13.191 -12.026 1.00 53.59 118 GLY A O 1
ATOM 860 N N . ILE A 1 119 ? 16.142 11.573 -10.975 1.00 53.78 119 ILE A N 1
ATOM 861 C CA . ILE A 1 119 ? 16.756 11.816 -9.657 1.00 53.78 119 ILE A CA 1
ATOM 862 C C . ILE A 1 119 ? 17.346 10.519 -9.088 1.00 53.78 119 ILE A C 1
ATOM 864 O O . ILE A 1 119 ? 16.709 9.472 -9.042 1.00 53.78 119 ILE A O 1
ATOM 868 N N . THR A 1 120 ? 18.581 10.591 -8.594 1.00 56.44 120 THR A N 1
ATOM 869 C CA . THR A 1 120 ? 19.308 9.450 -8.015 1.00 56.44 120 THR A CA 1
ATOM 870 C C . THR A 1 120 ? 18.559 8.788 -6.842 1.00 56.44 120 THR A C 1
ATOM 872 O O . THR A 1 120 ? 18.555 7.571 -6.722 1.00 56.44 120 THR A O 1
ATOM 875 N N . GLY A 1 121 ? 17.866 9.554 -5.990 1.00 55.84 121 GLY A N 1
ATOM 876 C CA . GLY A 1 121 ? 17.049 8.996 -4.896 1.00 55.84 121 GLY A CA 1
ATOM 877 C C . GLY A 1 121 ? 15.774 8.279 -5.366 1.00 55.84 121 GLY A C 1
ATOM 878 O O . GLY A 1 121 ? 15.351 7.300 -4.751 1.00 55.84 121 GLY A O 1
ATOM 879 N N . ASP A 1 122 ? 15.214 8.704 -6.497 1.00 67.75 122 ASP A N 1
ATOM 880 C CA . ASP A 1 122 ? 13.982 8.158 -7.079 1.00 67.75 122 ASP A CA 1
ATOM 881 C C . ASP A 1 122 ? 14.183 6.748 -7.645 1.00 67.75 122 ASP A C 1
ATOM 883 O O . ASP A 1 122 ? 13.239 5.963 -7.724 1.00 67.75 122 ASP A O 1
ATOM 887 N N . SER A 1 123 ? 15.434 6.388 -7.949 1.00 70.00 123 SER A N 1
ATOM 888 C CA . SER A 1 123 ? 15.821 5.054 -8.425 1.00 70.00 123 SER A CA 1
ATOM 889 C C . SER A 1 123 ? 15.529 3.960 -7.392 1.00 70.00 123 SER A C 1
ATOM 891 O O . SER A 1 123 ? 15.209 2.832 -7.762 1.00 70.00 123 SER A O 1
ATOM 893 N N . VAL A 1 124 ? 15.582 4.292 -6.097 1.00 76.75 124 VAL A N 1
ATOM 894 C CA . VAL A 1 124 ? 15.291 3.337 -5.019 1.00 76.75 124 VAL A CA 1
ATOM 895 C C . VAL A 1 124 ? 13.786 3.073 -4.930 1.00 76.75 124 VAL A C 1
ATOM 897 O O . VAL A 1 124 ? 13.366 1.921 -4.900 1.00 76.75 124 VAL A O 1
ATOM 900 N N . VAL A 1 125 ? 12.951 4.114 -4.977 1.00 79.56 125 VAL A N 1
ATOM 901 C CA . VAL A 1 125 ? 11.483 3.958 -4.997 1.00 79.56 125 VAL A CA 1
ATOM 902 C C . VAL A 1 125 ? 11.024 3.264 -6.281 1.00 79.56 125 VAL A C 1
ATOM 904 O O . VAL A 1 125 ? 10.203 2.346 -6.228 1.00 79.56 125 VAL A O 1
ATOM 907 N N . ALA A 1 126 ? 11.606 3.643 -7.423 1.00 82.06 126 ALA A N 1
ATOM 908 C CA . ALA A 1 126 ? 11.377 2.977 -8.700 1.00 82.06 126 ALA A CA 1
ATOM 909 C C . ALA A 1 126 ? 11.721 1.487 -8.621 1.00 82.06 126 ALA A C 1
ATOM 911 O O . ALA A 1 126 ? 11.006 0.673 -9.197 1.00 82.06 126 ALA A O 1
ATOM 912 N N . SER A 1 127 ? 12.776 1.119 -7.884 1.00 86.06 127 SER A N 1
ATOM 913 C CA . SER A 1 127 ? 13.181 -0.278 -7.765 1.00 86.06 127 SER A CA 1
ATOM 914 C C . SER A 1 127 ? 12.130 -1.145 -7.076 1.00 86.06 127 SER A C 1
ATOM 916 O O . SER A 1 127 ? 11.772 -2.189 -7.619 1.00 86.06 127 SER A O 1
ATOM 918 N N . PHE A 1 128 ? 11.551 -0.681 -5.963 1.00 89.62 128 PHE A N 1
ATOM 919 C CA . PHE A 1 128 ? 10.461 -1.393 -5.292 1.00 89.62 128 PHE A CA 1
ATOM 920 C C . PHE A 1 128 ? 9.221 -1.496 -6.180 1.00 89.62 128 PHE A C 1
ATOM 922 O O . PHE A 1 128 ? 8.607 -2.557 -6.251 1.00 89.62 128 PHE A O 1
ATOM 929 N N . ALA A 1 129 ? 8.871 -0.416 -6.886 1.00 90.50 129 ALA A N 1
ATOM 930 C CA . ALA A 1 129 ? 7.718 -0.401 -7.780 1.00 90.50 129 ALA A CA 1
ATOM 931 C C . ALA A 1 129 ? 7.897 -1.381 -8.949 1.00 90.50 129 ALA A C 1
ATOM 933 O O . ALA A 1 129 ? 7.050 -2.239 -9.170 1.00 90.50 129 ALA A O 1
ATOM 934 N N . ILE A 1 130 ? 9.017 -1.314 -9.670 1.00 89.62 130 ILE A N 1
ATOM 935 C CA . ILE A 1 130 ? 9.295 -2.210 -10.799 1.00 89.62 130 ILE A CA 1
ATOM 936 C C . ILE A 1 130 ? 9.320 -3.668 -10.329 1.00 89.62 130 ILE A C 1
ATOM 938 O O . ILE A 1 130 ? 8.716 -4.525 -10.972 1.00 89.62 130 ILE A O 1
ATOM 942 N N . MET A 1 131 ? 9.970 -3.947 -9.196 1.00 91.19 131 MET A N 1
ATOM 943 C CA . MET A 1 131 ? 10.034 -5.292 -8.626 1.00 91.19 131 MET A CA 1
ATOM 944 C C . MET A 1 131 ? 8.636 -5.823 -8.278 1.00 91.19 131 MET A C 1
ATOM 946 O O . MET A 1 131 ? 8.267 -6.916 -8.695 1.00 91.19 131 MET A O 1
ATOM 950 N N . ALA A 1 132 ? 7.813 -5.029 -7.590 1.00 93.56 132 ALA A N 1
ATOM 951 C CA . ALA A 1 132 ? 6.452 -5.428 -7.248 1.00 93.56 132 ALA A CA 1
ATOM 952 C C . ALA A 1 132 ? 5.585 -5.674 -8.491 1.00 93.56 132 ALA A C 1
ATOM 954 O O . ALA A 1 132 ? 4.930 -6.709 -8.593 1.00 93.56 132 ALA A O 1
ATOM 955 N N . PHE A 1 133 ? 5.596 -4.753 -9.459 1.00 94.38 133 PHE A N 1
ATOM 956 C CA . PHE A 1 133 ? 4.748 -4.858 -10.647 1.00 94.38 133 PHE A CA 1
ATOM 957 C C . PHE A 1 133 ? 5.136 -6.031 -11.551 1.00 94.38 133 PHE A C 1
ATOM 959 O O . PHE A 1 133 ? 4.247 -6.682 -12.086 1.00 94.38 133 PHE A O 1
ATOM 966 N N . THR A 1 134 ? 6.427 -6.325 -11.698 1.00 92.62 134 THR A N 1
ATOM 967 C CA . THR A 1 134 ? 6.897 -7.421 -12.566 1.00 92.62 134 THR A CA 1
ATOM 968 C C . THR A 1 134 ? 6.661 -8.817 -11.991 1.00 92.62 134 THR A C 1
ATOM 970 O O . THR A 1 134 ? 6.512 -9.767 -12.752 1.00 92.62 134 THR A O 1
ATOM 973 N N . GLU A 1 135 ? 6.598 -8.969 -10.669 1.00 92.12 135 GLU A N 1
ATOM 974 C CA . GLU A 1 135 ? 6.279 -10.263 -10.043 1.00 92.12 135 GLU A CA 1
ATOM 975 C C . GLU A 1 135 ? 4.774 -10.494 -9.910 1.00 92.12 135 GLU A C 1
ATOM 977 O O . GLU A 1 135 ? 4.310 -11.632 -9.959 1.00 92.12 1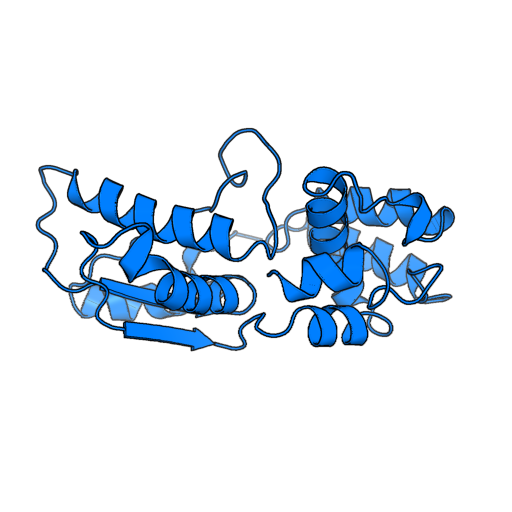35 GLU A O 1
ATOM 982 N N . ILE A 1 136 ? 3.998 -9.425 -9.712 1.00 93.44 136 ILE A N 1
ATOM 983 C CA . ILE A 1 136 ? 2.552 -9.519 -9.470 1.00 93.44 136 ILE A CA 1
ATOM 984 C C . ILE A 1 136 ? 1.769 -9.594 -10.779 1.00 93.44 136 ILE A C 1
ATOM 986 O O . ILE A 1 136 ? 0.757 -10.294 -10.845 1.00 93.44 136 ILE A O 1
ATOM 990 N N . TYR A 1 137 ? 2.224 -8.893 -11.818 1.00 94.81 137 TYR A N 1
ATOM 991 C CA . TYR A 1 137 ? 1.548 -8.831 -13.107 1.00 94.81 137 TYR A CA 1
ATOM 992 C C . TYR A 1 137 ? 2.352 -9.589 -14.171 1.00 94.81 137 TYR A C 1
ATOM 994 O O . TYR A 1 137 ? 3.366 -9.079 -14.642 1.00 94.81 137 TYR A O 1
ATOM 1002 N N . PRO A 1 138 ? 1.902 -10.785 -14.606 1.00 93.88 138 PRO A N 1
ATOM 1003 C CA . PRO A 1 138 ? 2.622 -11.598 -15.594 1.00 93.88 138 PRO A CA 1
ATOM 1004 C C . PRO A 1 138 ? 2.799 -10.928 -16.964 1.00 93.88 138 PRO A C 1
ATOM 1006 O O . PRO A 1 138 ? 3.639 -11.345 -17.757 1.00 93.88 138 PRO A O 1
ATOM 1009 N N . ASP A 1 139 ? 1.975 -9.924 -17.263 1.00 94.56 139 ASP A N 1
ATOM 1010 C CA . ASP A 1 139 ? 2.022 -9.102 -18.470 1.00 94.56 139 ASP A CA 1
ATOM 1011 C C . ASP A 1 139 ? 2.984 -7.907 -18.357 1.00 94.56 139 ASP A C 1
ATOM 1013 O O . ASP A 1 139 ? 3.164 -7.181 -19.329 1.00 94.56 139 ASP A O 1
ATOM 1017 N N . VAL A 1 140 ? 3.635 -7.710 -17.207 1.00 93.69 140 VAL A N 1
ATOM 1018 C CA . VAL A 1 140 ? 4.669 -6.693 -16.994 1.00 93.69 140 VAL A CA 1
ATOM 1019 C C . VAL A 1 140 ? 6.003 -7.393 -16.765 1.00 93.69 140 VAL A C 1
ATOM 1021 O O . VAL A 1 140 ? 6.178 -8.110 -15.788 1.00 93.69 140 VAL A O 1
ATOM 1024 N N . THR A 1 141 ? 6.988 -7.171 -17.638 1.00 91.31 141 THR A N 1
ATOM 1025 C CA . THR A 1 141 ? 8.285 -7.862 -17.529 1.00 91.31 141 THR A CA 1
ATOM 1026 C C . THR A 1 141 ? 9.465 -6.898 -17.439 1.00 91.31 141 THR A C 1
ATOM 1028 O O . THR A 1 141 ? 9.456 -5.814 -18.026 1.00 91.31 141 THR A O 1
ATOM 1031 N N . PHE A 1 142 ? 10.523 -7.313 -16.732 1.00 88.56 142 PHE A N 1
ATOM 1032 C CA . PHE A 1 142 ? 11.764 -6.539 -16.623 1.00 88.56 142 PHE A CA 1
ATOM 1033 C C . PHE A 1 142 ? 12.352 -6.208 -17.994 1.00 88.56 142 PHE A C 1
ATOM 1035 O O . PHE A 1 142 ? 12.597 -5.044 -18.278 1.00 88.56 142 PHE A O 1
ATOM 1042 N N . HIS A 1 143 ? 12.529 -7.204 -18.864 1.00 86.56 143 HIS A N 1
ATOM 1043 C CA . HIS A 1 143 ? 13.153 -7.008 -20.178 1.00 86.56 143 HIS A CA 1
ATOM 1044 C C . HIS A 1 143 ? 12.361 -6.088 -21.110 1.00 86.56 143 HIS A C 1
ATOM 1046 O O . HIS A 1 143 ? 12.920 -5.527 -22.051 1.00 86.56 143 HIS A O 1
ATOM 1052 N N . GLU A 1 144 ? 11.060 -5.935 -20.870 1.00 86.62 144 GLU A N 1
ATOM 1053 C CA . GLU A 1 144 ? 10.228 -5.037 -21.652 1.00 86.62 144 GLU A CA 1
ATOM 1054 C C . GLU A 1 144 ? 10.468 -3.570 -21.280 1.00 86.62 144 GLU A C 1
ATOM 1056 O O . GLU A 1 144 ? 10.573 -2.716 -22.167 1.00 86.62 144 GLU A O 1
ATOM 1061 N N . TYR A 1 145 ? 10.587 -3.285 -19.983 1.00 85.50 145 TYR A N 1
ATOM 1062 C CA . TYR A 1 145 ? 10.579 -1.922 -19.459 1.00 85.50 145 TYR A CA 1
ATOM 1063 C C . TYR A 1 145 ? 11.943 -1.433 -18.988 1.00 85.50 145 TYR A C 1
ATOM 1065 O O . TYR A 1 145 ? 12.253 -0.264 -19.183 1.00 85.50 145 TYR A O 1
ATOM 1073 N N . VAL A 1 146 ? 12.777 -2.293 -18.416 1.00 86.00 146 VAL A N 1
ATOM 1074 C CA . VAL A 1 146 ? 14.075 -1.958 -17.823 1.00 86.00 146 VAL A CA 1
ATOM 1075 C C . VAL A 1 146 ? 15.198 -2.293 -18.794 1.00 86.00 146 VAL A C 1
ATOM 1077 O O . VAL A 1 146 ? 15.236 -3.374 -19.382 1.00 86.00 146 VAL A O 1
ATOM 1080 N N . ARG A 1 147 ? 16.170 -1.389 -18.947 1.00 84.31 147 ARG A N 1
ATOM 1081 C CA . ARG A 1 147 ? 17.358 -1.697 -19.754 1.00 84.31 147 ARG A CA 1
ATOM 1082 C C . ARG A 1 147 ? 18.169 -2.820 -19.091 1.00 84.31 147 ARG A C 1
ATOM 1084 O O . ARG A 1 147 ? 18.440 -2.726 -17.894 1.00 84.31 147 ARG A O 1
ATOM 1091 N N . PRO A 1 148 ? 18.673 -3.810 -19.852 1.00 85.00 148 PRO A N 1
ATOM 1092 C CA . PRO A 1 148 ? 19.351 -4.983 -19.285 1.00 85.00 148 PRO A CA 1
ATOM 1093 C C . PRO A 1 148 ? 20.506 -4.670 -18.320 1.00 85.00 148 PRO A C 1
ATOM 1095 O O . PRO A 1 148 ? 20.711 -5.386 -17.348 1.00 85.00 148 PRO A O 1
ATOM 1098 N N . GLY A 1 149 ? 21.242 -3.576 -18.551 1.00 82.00 149 GLY A N 1
ATOM 1099 C CA . GLY A 1 149 ? 22.346 -3.155 -17.680 1.00 82.00 149 GLY A CA 1
ATOM 1100 C C . GLY A 1 149 ? 21.922 -2.680 -16.284 1.00 82.00 149 GLY A C 1
ATOM 1101 O O . GLY A 1 149 ? 22.760 -2.666 -15.389 1.00 82.00 149 GLY A O 1
ATOM 1102 N N . PHE A 1 150 ? 20.649 -2.320 -16.084 1.00 81.38 150 PHE A N 1
ATOM 1103 C CA . PHE A 1 150 ? 20.121 -1.827 -14.805 1.00 81.38 150 PHE A CA 1
ATOM 1104 C C . PHE A 1 150 ? 19.346 -2.872 -14.009 1.00 81.38 150 PHE A C 1
ATOM 1106 O O . PHE A 1 150 ? 19.169 -2.697 -12.808 1.00 81.38 150 PHE A O 1
ATOM 1113 N N . GLU A 1 151 ? 18.923 -3.970 -14.635 1.00 86.25 151 GLU A N 1
ATOM 1114 C CA . GLU A 1 151 ? 18.182 -5.036 -13.958 1.00 86.25 151 GLU A CA 1
ATOM 1115 C C . GLU A 1 151 ? 18.856 -5.552 -12.667 1.00 86.25 151 GLU A C 1
ATOM 1117 O O . GLU A 1 151 ? 18.178 -5.571 -11.637 1.00 86.25 151 GLU A O 1
ATOM 1122 N N . PRO A 1 152 ? 20.161 -5.907 -12.638 1.00 85.19 152 PRO A N 1
ATOM 1123 C CA . PRO A 1 152 ? 20.788 -6.383 -11.403 1.00 85.19 152 PRO A CA 1
ATOM 1124 C C . PRO A 1 152 ? 20.822 -5.313 -10.302 1.00 85.19 152 PRO A C 1
ATOM 1126 O O . PRO A 1 152 ? 20.660 -5.638 -9.127 1.00 85.19 152 PRO A O 1
ATOM 1129 N N . PHE A 1 153 ? 20.975 -4.037 -10.669 1.00 83.00 153 PHE A N 1
ATOM 1130 C CA . PHE A 1 153 ? 20.958 -2.927 -9.715 1.00 83.00 153 PHE A CA 1
ATOM 1131 C C . PHE A 1 153 ? 19.559 -2.713 -9.142 1.00 83.00 153 PHE A C 1
ATOM 1133 O O . PHE A 1 153 ? 19.411 -2.581 -7.933 1.00 83.00 153 PHE A O 1
ATOM 1140 N N . ILE A 1 154 ? 18.526 -2.738 -9.987 1.00 84.00 154 ILE A N 1
ATOM 1141 C CA . ILE A 1 154 ? 17.133 -2.594 -9.551 1.00 84.00 154 ILE A CA 1
ATOM 1142 C C . ILE A 1 154 ? 16.740 -3.720 -8.602 1.00 84.00 154 ILE A C 1
ATOM 1144 O O . ILE A 1 154 ? 16.228 -3.441 -7.522 1.00 84.00 154 ILE A O 1
ATOM 1148 N N . ARG A 1 155 ? 17.018 -4.976 -8.966 1.00 86.81 155 ARG A N 1
ATOM 1149 C CA . ARG A 1 155 ? 16.717 -6.123 -8.099 1.00 86.81 155 ARG A CA 1
ATOM 1150 C C . ARG A 1 155 ? 17.430 -5.992 -6.756 1.00 86.81 155 ARG A C 1
ATOM 1152 O O . ARG A 1 155 ? 16.799 -6.091 -5.712 1.00 86.81 155 ARG A O 1
ATOM 1159 N N . SER A 1 156 ? 18.720 -5.664 -6.781 1.00 84.94 156 SER A N 1
ATOM 1160 C CA . SER A 1 156 ? 19.502 -5.549 -5.553 1.00 84.94 156 SER A CA 1
ATOM 1161 C C . SER A 1 156 ? 19.090 -4.362 -4.672 1.00 84.94 156 SER A C 1
ATOM 1163 O O . SER A 1 156 ? 19.145 -4.467 -3.448 1.00 84.94 156 SER A O 1
ATOM 1165 N N . MET A 1 157 ? 18.664 -3.237 -5.258 1.00 85.19 157 MET A N 1
ATOM 1166 C CA . MET A 1 157 ? 18.096 -2.117 -4.500 1.00 85.19 157 MET A CA 1
ATOM 1167 C C . MET A 1 157 ? 16.751 -2.489 -3.867 1.00 85.19 157 MET A C 1
ATOM 1169 O O . MET A 1 157 ? 16.529 -2.150 -2.705 1.00 85.19 157 MET A O 1
ATOM 1173 N N . ALA A 1 158 ? 15.893 -3.212 -4.594 1.00 85.25 158 ALA A N 1
ATOM 1174 C CA . ALA A 1 158 ? 14.566 -3.614 -4.128 1.00 85.25 158 ALA A CA 1
A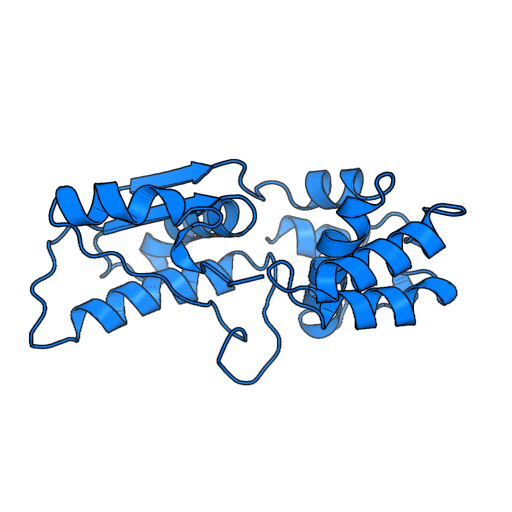TOM 1175 C C . ALA A 1 158 ? 14.604 -4.640 -2.979 1.00 85.25 158 ALA A C 1
ATOM 1177 O O . ALA A 1 158 ? 13.640 -4.763 -2.228 1.00 85.25 158 ALA A O 1
ATOM 1178 N N . GLU A 1 159 ? 15.718 -5.352 -2.811 1.00 84.25 159 GLU A N 1
ATOM 1179 C CA . GLU A 1 159 ? 15.950 -6.283 -1.698 1.00 84.25 159 GLU A CA 1
ATOM 1180 C C . GLU A 1 159 ? 16.416 -5.586 -0.404 1.00 84.25 159 GLU A C 1
ATOM 1182 O O . GLU A 1 159 ? 16.493 -6.222 0.648 1.00 84.25 159 GLU A O 1
ATOM 1187 N N . ARG A 1 160 ? 16.739 -4.284 -0.450 1.00 83.69 160 ARG A N 1
ATOM 1188 C CA . ARG A 1 160 ? 17.286 -3.527 0.688 1.00 83.69 160 ARG A CA 1
ATOM 1189 C C . ARG A 1 160 ? 16.241 -2.641 1.359 1.00 83.69 160 ARG A C 1
ATOM 1191 O O . ARG A 1 160 ? 15.369 -2.066 0.719 1.00 83.69 160 ARG A O 1
ATOM 1198 N N . CYS A 1 161 ? 16.369 -2.459 2.673 1.00 79.19 161 CYS A N 1
ATOM 1199 C CA . CYS A 1 161 ? 15.431 -1.657 3.461 1.00 79.19 161 CYS A CA 1
ATOM 1200 C C . CYS A 1 161 ? 15.786 -0.161 3.458 1.00 79.19 161 CYS A C 1
ATOM 1202 O O . CYS A 1 161 ? 16.908 0.211 3.807 1.00 79.19 161 CYS A O 1
ATOM 1204 N N . LEU A 1 162 ? 14.797 0.711 3.218 1.00 72.25 162 LEU A N 1
ATOM 1205 C CA . LEU A 1 162 ? 14.955 2.176 3.286 1.00 72.25 162 LEU A CA 1
ATOM 1206 C C . LEU A 1 162 ? 15.425 2.686 4.658 1.00 72.25 162 LEU A C 1
ATOM 1208 O O . LEU A 1 162 ? 16.146 3.674 4.736 1.00 72.25 162 LEU A O 1
ATOM 1212 N N . ALA A 1 163 ? 15.025 2.026 5.746 1.00 65.38 163 ALA A N 1
ATOM 1213 C CA . ALA A 1 163 ? 15.371 2.427 7.113 1.00 65.38 163 ALA A CA 1
ATOM 1214 C C . ALA A 1 163 ? 16.691 1.814 7.629 1.00 65.38 163 ALA A C 1
ATOM 1216 O O . ALA A 1 163 ? 17.029 1.965 8.804 1.00 65.38 163 ALA A O 1
ATOM 1217 N N . SER A 1 164 ? 17.424 1.095 6.774 1.00 66.69 164 SER A N 1
ATOM 1218 C CA . SER A 1 164 ? 18.662 0.402 7.139 1.00 66.69 164 SER A CA 1
ATOM 1219 C C . SER A 1 164 ? 19.907 1.149 6.641 1.00 66.69 164 SER A C 1
ATOM 1221 O O . SER A 1 164 ? 19.818 1.927 5.688 1.00 66.69 164 SER A O 1
ATOM 1223 N N . PRO A 1 165 ? 21.094 0.898 7.227 1.00 68.44 165 PRO A N 1
ATOM 1224 C CA . PRO A 1 165 ? 22.357 1.398 6.681 1.00 68.44 165 PRO A CA 1
ATOM 1225 C C . PRO A 1 165 ? 22.597 0.989 5.219 1.00 68.44 165 PRO A C 1
ATOM 1227 O O . PRO A 1 165 ? 23.310 1.697 4.509 1.00 68.44 165 PRO A O 1
ATOM 1230 N N . ASP A 1 166 ? 21.967 -0.095 4.754 1.00 72.19 166 ASP A N 1
ATOM 1231 C CA . ASP A 1 166 ? 22.078 -0.589 3.379 1.00 72.19 166 ASP A CA 1
ATOM 1232 C C . ASP A 1 166 ? 21.451 0.364 2.351 1.00 72.19 166 ASP A C 1
ATOM 1234 O O . ASP A 1 166 ? 21.786 0.289 1.167 1.00 72.19 166 ASP A O 1
ATOM 1238 N N . LEU A 1 167 ? 20.636 1.335 2.795 1.00 76.00 167 LEU A N 1
ATOM 1239 C CA . LEU A 1 167 ? 20.211 2.461 1.961 1.00 76.00 167 LEU A CA 1
ATOM 1240 C C . LEU A 1 167 ? 21.419 3.193 1.365 1.00 76.00 167 LEU A C 1
ATOM 1242 O O . LEU A 1 167 ? 21.360 3.609 0.214 1.00 76.00 167 LEU A O 1
ATOM 1246 N N . LEU A 1 168 ? 22.529 3.324 2.102 1.00 72.06 168 LEU A N 1
ATOM 1247 C CA . LEU A 1 168 ? 23.748 3.939 1.566 1.00 72.06 168 LEU A CA 1
ATOM 1248 C C . LEU A 1 168 ? 24.283 3.161 0.366 1.00 72.06 168 LEU A C 1
ATOM 1250 O O . LEU A 1 168 ? 24.742 3.770 -0.595 1.00 72.06 168 LEU A O 1
ATOM 1254 N N . VAL A 1 169 ? 24.188 1.832 0.397 1.00 76.56 169 VAL A N 1
ATOM 1255 C CA . VAL A 1 169 ? 24.595 0.991 -0.729 1.00 76.56 169 VAL A CA 1
ATOM 1256 C C . VAL A 1 169 ? 23.613 1.170 -1.888 1.00 76.56 169 VAL A C 1
ATOM 1258 O O . VAL A 1 169 ? 24.047 1.309 -3.025 1.00 76.56 169 VAL A O 1
ATOM 1261 N N . SER A 1 170 ? 22.303 1.256 -1.627 1.00 76.06 170 SER A N 1
ATOM 1262 C CA . SER A 1 170 ? 21.310 1.514 -2.686 1.00 76.06 170 SER A CA 1
ATOM 1263 C C . SER A 1 170 ? 21.498 2.894 -3.322 1.00 76.06 170 SER A C 1
ATOM 1265 O O . SER A 1 170 ? 21.353 3.056 -4.529 1.00 76.06 170 SER A O 1
ATOM 1267 N N . LEU A 1 171 ? 21.890 3.893 -2.528 1.00 74.81 171 LEU A N 1
ATOM 1268 C CA . LEU A 1 171 ? 22.250 5.218 -3.022 1.00 74.81 171 LEU A CA 1
ATOM 1269 C C . LEU A 1 171 ? 23.545 5.186 -3.841 1.00 74.81 171 LEU A C 1
ATOM 1271 O O . LEU A 1 171 ? 23.628 5.882 -4.848 1.00 74.81 171 LEU A O 1
ATOM 1275 N N . LEU A 1 172 ? 24.542 4.382 -3.455 1.00 74.88 172 LEU A N 1
ATOM 1276 C CA . LEU A 1 172 ? 25.760 4.184 -4.250 1.00 74.88 172 LEU A CA 1
ATOM 1277 C C . LEU A 1 172 ? 25.451 3.530 -5.600 1.00 74.88 172 LEU A C 1
ATOM 1279 O O . LEU A 1 172 ? 25.955 3.997 -6.623 1.00 74.88 172 LEU A O 1
ATOM 1283 N N . ASP A 1 173 ? 24.590 2.512 -5.620 1.00 75.19 173 ASP A N 1
ATOM 1284 C CA . ASP A 1 173 ? 24.116 1.890 -6.858 1.00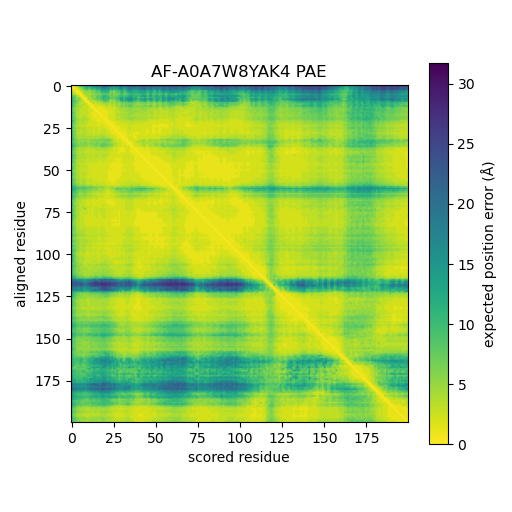 75.19 173 ASP A CA 1
ATOM 1285 C C . ASP A 1 173 ? 23.391 2.911 -7.734 1.00 75.19 173 ASP A C 1
ATOM 1287 O O . ASP A 1 173 ? 23.731 3.073 -8.905 1.00 75.19 173 ASP A O 1
ATOM 1291 N N . ALA A 1 174 ? 22.484 3.699 -7.161 1.00 72.81 174 ALA A N 1
ATOM 1292 C CA . ALA A 1 174 ? 21.815 4.759 -7.898 1.00 72.81 174 ALA A CA 1
ATOM 1293 C C . ALA A 1 174 ? 22.796 5.825 -8.431 1.00 72.81 174 ALA A C 1
ATOM 1295 O O . ALA A 1 174 ? 22.670 6.282 -9.568 1.00 72.81 174 ALA A O 1
ATOM 1296 N N . VAL A 1 175 ? 23.823 6.207 -7.661 1.00 74.19 175 VAL A N 1
ATOM 1297 C CA . VAL A 1 175 ? 24.889 7.108 -8.137 1.00 74.19 175 VAL A CA 1
ATOM 1298 C C . VAL A 1 175 ? 25.661 6.471 -9.291 1.00 74.19 175 VAL A C 1
ATOM 1300 O O . VAL A 1 175 ? 25.987 7.166 -10.255 1.00 74.19 175 VAL A O 1
ATOM 1303 N N . SER A 1 176 ? 25.920 5.164 -9.256 1.00 70.88 176 SER A N 1
ATOM 1304 C CA . SER A 1 176 ? 26.569 4.461 -10.368 1.00 70.88 176 SER A CA 1
ATOM 1305 C C . SER A 1 176 ? 25.742 4.534 -11.663 1.00 70.88 176 SER A C 1
ATOM 1307 O O . SER A 1 176 ? 26.310 4.636 -12.751 1.00 70.88 176 SER A O 1
ATOM 1309 N N . MET A 1 177 ? 24.412 4.615 -11.538 1.00 71.88 177 MET A N 1
ATOM 1310 C CA . MET A 1 177 ? 23.461 4.771 -12.643 1.00 71.88 177 MET A CA 1
ATOM 1311 C C . MET A 1 177 ? 23.290 6.233 -13.098 1.00 71.88 177 MET A C 1
ATOM 1313 O O . MET A 1 177 ? 22.819 6.489 -14.201 1.00 71.88 177 MET A O 1
ATOM 1317 N N . SER A 1 178 ? 23.727 7.217 -12.306 1.00 69.62 178 SER A N 1
ATOM 1318 C CA . SER A 1 178 ? 23.472 8.649 -12.562 1.00 69.62 178 SER A CA 1
ATOM 1319 C C . SER A 1 178 ? 24.112 9.221 -13.835 1.00 69.62 178 SER A C 1
ATOM 1321 O O . SER A 1 178 ? 23.683 10.268 -14.317 1.00 69.62 178 SER A O 1
ATOM 1323 N N . ARG A 1 179 ? 25.127 8.552 -14.402 1.00 68.31 179 ARG A N 1
ATOM 1324 C CA . ARG A 1 179 ? 25.749 8.960 -15.679 1.00 68.31 179 ARG A CA 1
ATOM 1325 C C . ARG A 1 179 ? 24.855 8.695 -16.890 1.00 68.31 179 ARG A C 1
ATOM 1327 O O . ARG A 1 179 ? 25.046 9.327 -17.924 1.00 68.31 179 ARG A O 1
ATOM 1334 N N . ASP A 1 180 ? 23.911 7.771 -16.753 1.00 69.12 180 ASP A N 1
ATOM 1335 C CA . ASP A 1 180 ? 22.893 7.447 -17.744 1.00 69.12 180 ASP A CA 1
ATOM 1336 C C . ASP A 1 180 ? 21.595 7.090 -16.994 1.00 69.12 180 ASP A C 1
ATOM 1338 O O . ASP A 1 180 ? 21.273 5.916 -16.821 1.00 69.12 180 ASP A O 1
ATOM 1342 N N . PRO A 1 181 ? 20.860 8.097 -16.485 1.00 65.25 181 PRO A N 1
ATOM 1343 C CA . PRO A 1 181 ? 19.748 7.893 -15.551 1.00 65.25 181 PRO A CA 1
ATOM 1344 C C . PRO A 1 181 ? 18.501 7.289 -16.217 1.00 65.25 181 PRO A C 1
ATOM 1346 O O . PRO A 1 181 ? 17.483 7.077 -15.560 1.00 65.25 181 PRO A O 1
ATOM 1349 N N . GLN A 1 182 ? 18.552 7.027 -17.526 1.00 73.00 182 GLN A N 1
ATOM 1350 C CA . GLN A 1 182 ? 17.458 6.438 -18.289 1.00 73.00 182 GLN A CA 1
ATOM 1351 C C . GLN A 1 182 ? 17.348 4.951 -17.948 1.00 73.00 182 GLN A C 1
ATOM 1353 O O . GLN A 1 182 ? 17.903 4.113 -18.652 1.00 73.00 182 GLN A O 1
ATOM 1358 N N . ILE A 1 183 ? 16.644 4.628 -16.861 1.00 73.38 183 ILE A N 1
ATOM 1359 C CA . ILE A 1 183 ? 16.393 3.250 -16.409 1.00 73.38 183 ILE A CA 1
ATOM 1360 C C . ILE A 1 183 ? 15.555 2.480 -17.434 1.00 73.38 183 ILE A C 1
ATOM 1362 O O . ILE A 1 183 ? 15.799 1.296 -17.698 1.00 73.38 183 ILE A O 1
ATOM 1366 N N . PHE A 1 184 ? 14.568 3.162 -18.014 1.00 78.06 184 PHE A N 1
ATOM 1367 C CA . PHE A 1 184 ? 13.585 2.538 -18.877 1.00 78.06 184 PHE A CA 1
ATOM 1368 C C . PHE A 1 184 ? 14.058 2.451 -20.332 1.00 78.06 184 PHE A C 1
ATOM 1370 O O . PHE A 1 184 ? 14.649 3.383 -20.873 1.00 78.06 184 PHE A O 1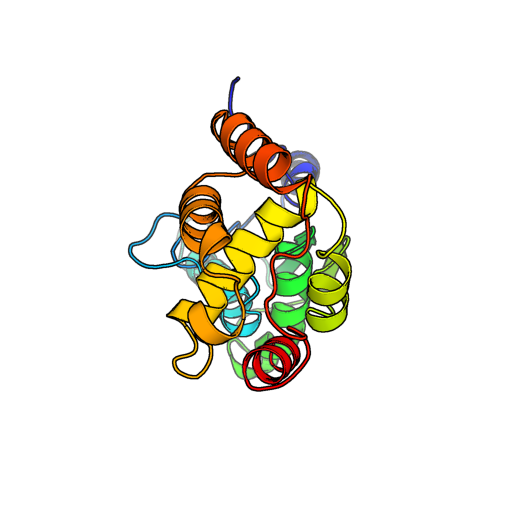
ATOM 1377 N N . TYR A 1 185 ? 13.797 1.312 -20.973 1.00 78.38 185 TYR A N 1
ATOM 1378 C CA . TYR A 1 185 ? 14.068 1.093 -22.399 1.00 78.38 185 TYR A CA 1
ATOM 1379 C C . TYR A 1 185 ? 12.991 1.722 -23.302 1.00 78.38 185 TYR A C 1
ATOM 1381 O O . TYR A 1 185 ? 13.249 2.050 -24.458 1.00 78.38 185 TYR A O 1
ATOM 1389 N N . ARG A 1 186 ? 11.779 1.894 -22.765 1.00 81.12 186 ARG A N 1
ATOM 1390 C CA . ARG A 1 186 ? 10.606 2.488 -23.420 1.00 81.12 186 ARG A CA 1
ATOM 1391 C C . ARG A 1 186 ? 9.846 3.363 -22.427 1.00 81.12 186 ARG A C 1
ATOM 1393 O O . ARG A 1 186 ? 10.158 3.343 -21.244 1.00 81.12 186 ARG A O 1
ATOM 1400 N N . ASP A 1 187 ? 8.823 4.074 -22.890 1.00 85.50 187 ASP A N 1
ATOM 1401 C CA . ASP A 1 187 ? 7.925 4.815 -22.002 1.00 85.50 187 ASP A CA 1
ATOM 1402 C C . ASP A 1 187 ? 7.244 3.862 -20.987 1.00 85.50 187 ASP A C 1
ATOM 1404 O O . ASP A 1 187 ? 6.460 2.999 -21.403 1.00 85.50 187 ASP A O 1
ATOM 1408 N N . PRO A 1 188 ? 7.523 3.981 -19.671 1.00 83.88 188 PRO A N 1
ATOM 1409 C CA . PRO A 1 188 ? 6.909 3.131 -18.651 1.00 83.88 188 PRO A CA 1
ATOM 1410 C C . PRO A 1 188 ? 5.418 3.429 -18.447 1.00 83.88 188 PRO A C 1
ATOM 1412 O O . PRO A 1 188 ? 4.711 2.642 -17.822 1.00 83.88 188 PRO A O 1
ATOM 1415 N N . LEU A 1 189 ? 4.923 4.554 -18.971 1.00 89.06 189 LEU A N 1
ATOM 1416 C CA . LEU A 1 189 ? 3.529 4.977 -18.854 1.00 89.06 189 LEU A CA 1
ATOM 1417 C C . LEU A 1 189 ? 2.628 4.372 -19.940 1.00 89.06 189 LEU A C 1
ATOM 1419 O O . LEU A 1 189 ? 1.413 4.618 -19.930 1.00 89.06 189 LEU A O 1
ATOM 1423 N N . ALA A 1 190 ? 3.210 3.589 -20.851 1.00 88.44 190 ALA A N 1
ATOM 1424 C CA . ALA A 1 190 ? 2.541 2.900 -21.944 1.00 88.44 190 ALA A CA 1
ATOM 1425 C C . ALA A 1 190 ? 2.533 1.367 -21.759 1.00 88.44 190 ALA A C 1
ATOM 1427 O O . ALA A 1 190 ? 3.329 0.787 -21.014 1.00 88.44 190 ALA A O 1
ATOM 1428 N N . GLY A 1 191 ? 1.633 0.697 -22.484 1.00 92.44 191 GLY A N 1
ATOM 1429 C CA . GLY A 1 191 ? 1.475 -0.760 -22.443 1.00 92.44 191 GLY A CA 1
ATOM 1430 C C . GLY A 1 191 ? 0.978 -1.277 -21.090 1.00 92.44 191 GLY A C 1
ATOM 1431 O O . GLY A 1 191 ? 0.365 -0.535 -20.321 1.00 92.44 191 GLY A O 1
ATOM 1432 N N . ALA A 1 192 ? 1.277 -2.546 -20.801 1.00 94.50 192 ALA A N 1
ATOM 1433 C CA . ALA A 1 192 ? 0.805 -3.240 -19.608 1.00 94.50 192 ALA A CA 1
ATOM 1434 C C . ALA A 1 192 ? 1.185 -2.512 -18.310 1.00 94.50 192 ALA A C 1
ATOM 1436 O O . ALA A 1 192 ? 0.316 -2.274 -17.478 1.00 94.50 192 ALA A O 1
ATOM 1437 N N . LEU A 1 193 ? 2.439 -2.067 -18.152 1.00 92.94 193 LEU A N 1
ATOM 1438 C CA . LEU A 1 193 ? 2.858 -1.334 -16.949 1.00 92.94 193 LEU A CA 1
ATOM 1439 C C . LEU A 1 193 ? 2.008 -0.075 -16.737 1.00 92.94 193 LEU A C 1
ATOM 1441 O O . LEU A 1 193 ? 1.468 0.123 -15.653 1.00 92.94 193 LEU A O 1
ATOM 1445 N N . GLY A 1 194 ? 1.816 0.736 -17.779 1.00 93.75 194 GLY A N 1
ATOM 1446 C CA . GLY A 1 194 ? 0.982 1.936 -17.713 1.00 93.75 194 GLY A CA 1
ATOM 1447 C C . GLY A 1 194 ? -0.484 1.654 -17.365 1.00 93.75 194 GLY A C 1
ATOM 1448 O O . GLY A 1 194 ? -1.109 2.444 -16.658 1.00 93.75 194 GLY A O 1
ATOM 1449 N N . GLU A 1 195 ? -1.038 0.535 -17.837 1.00 95.50 195 GLU A N 1
ATOM 1450 C CA . GLU A 1 195 ? -2.392 0.091 -17.487 1.00 95.50 195 GLU A CA 1
ATOM 1451 C C . GLU A 1 195 ? -2.485 -0.362 -16.027 1.00 95.50 195 GLU A C 1
ATOM 1453 O O . GLU A 1 195 ? -3.416 0.033 -15.324 1.00 95.50 195 GLU A O 1
ATOM 1458 N N . ARG A 1 196 ? -1.503 -1.130 -15.539 1.00 95.75 196 ARG A N 1
ATOM 1459 C CA . ARG A 1 196 ? -1.445 -1.569 -14.138 1.00 95.75 196 ARG A CA 1
ATOM 1460 C C . ARG A 1 196 ? -1.235 -0.402 -13.178 1.00 95.75 196 ARG A C 1
ATOM 1462 O O . ARG A 1 196 ? -1.858 -0.380 -12.119 1.00 95.75 196 ARG A O 1
ATOM 1469 N N . LEU A 1 197 ? -0.424 0.588 -13.557 1.00 94.62 197 LEU A N 1
ATOM 1470 C CA . LEU A 1 197 ? -0.235 1.829 -12.797 1.00 94.62 197 LEU A CA 1
ATOM 1471 C C . LEU A 1 197 ? -1.517 2.667 -12.709 1.00 94.62 197 LEU A C 1
ATOM 1473 O O . LEU A 1 197 ? -1.660 3.430 -11.775 1.00 94.62 197 LEU A O 1
ATOM 1477 N N . ASN A 1 198 ? -2.446 2.549 -13.661 1.00 94.50 198 ASN A N 1
ATOM 1478 C CA . ASN A 1 198 ? -3.755 3.213 -13.581 1.00 94.50 198 ASN A CA 1
ATOM 1479 C C . ASN A 1 198 ? -4.766 2.454 -12.707 1.00 94.50 198 ASN A C 1
ATOM 1481 O O . ASN A 1 198 ? -5.770 3.021 -12.275 1.00 94.50 198 ASN A O 1
ATOM 1485 N N . GLN A 1 199 ? -4.560 1.149 -12.522 1.00 93.94 199 GLN A N 1
ATOM 1486 C CA . GLN A 1 199 ? -5.436 0.297 -11.716 1.00 93.94 199 GLN A CA 1
ATOM 1487 C C . GLN A 1 199 ? -5.154 0.432 -10.213 1.00 93.94 199 GLN A C 1
ATOM 1489 O O . GLN A 1 199 ? -6.007 0.043 -9.412 1.00 93.94 199 GLN A O 1
ATOM 1494 N N . ASN A 1 200 ? -3.997 0.996 -9.855 1.00 92.50 200 ASN A N 1
ATOM 1495 C CA . ASN A 1 200 ? -3.479 1.172 -8.498 1.00 92.50 200 ASN A CA 1
ATOM 1496 C C . ASN A 1 200 ? -3.229 2.652 -8.209 1.00 92.50 200 ASN A C 1
ATOM 1498 O O . ASN A 1 200 ? -3.501 3.068 -7.063 1.00 92.50 200 ASN A O 1
#

Foldseek 3Di:
DDQPPQCDWPNVCVVVCVVVVHDDQDFCFPCRVDDDAHLQLPQLRLLLRVLVSLVVQVVDPVDDHDLEDEQETEESSLSNQVSNVVCCVPNPVVRSYPYGYGHNYPNQLLVLLVVLLADLLSLLVVLLNLVNCQVVPVQRHCVQWFDPVCVVLSPVSNVDDPSDPCVVVNSVSSVVCNVPSRGTPDNCCDDPNVVSSVVD

Sequence (200 aa):
MKVEPFESGGLRVMPQVIDQGWALVATDYTGLGTPGLHPYLMGPESARAELDAVRAARQLQDLKLSNKTVSWGHSQGGGSALWTGKIAPTYAPDVPLSGVAAMAPASDLKALIGSLSGITGDSVVASFAIMAFTEIYPDVTFHEYVRPGFEPFIRSMAERCLASPDLLVSLLDAVSMSRDPQIFYRDPLAGALGERLNQN

InterPro domains:
  IPR005152 Lipase, secreted [PF03583] (16-163)
  IPR005152 Lipase, secreted [PTHR34853] (14-174)
  IPR029058 Alpha/Beta hydrolase fold [G3DSA:3.40.50.1820] (14-106)
  IPR029058 Alpha/Beta hydrolase fold [SSF53474] (12-131)

Radius of gyration: 18.09 Å; Cα contacts (8 Å, |Δi|>4): 285; chains: 1; bounding box: 45×28×50 Å

Secondary structure (DSSP, 8-state):
----GGGSGGGTTHHHHHHTTPPP-----TTSSSSS---TT-HHHHHHHHHHHHHHHTT-TT----S-EEEEEETHHHHHHHHHHHHHHHH-TTS-EEEEEEES----HHHHHHHGGG-TTHHHHHHHHHHHHHHH-TT--HHHHB-TTTHHHHHHHHTS-TTSTTHHHHHHHHHHHTTS---BSS-TTSHHHHHHHHH-

Solvent-accessible surface area (backbone atoms only — not comparable to full-atom values): 11254 Å² total; per-residue (Å²): 132,86,77,61,81,60,69,42,79,60,36,57,54,46,67,62,41,49,77,71,72,47,87,86,86,80,62,74,42,64,27,48,96,47,88,66,76,44,60,48,76,37,19,71,62,42,15,48,36,50,55,49,45,53,54,55,57,66,67,39,88,92,49,88,76,72,88,63,38,72,42,60,15,33,35,64,43,5,20,21,17,54,33,30,66,69,42,32,77,77,80,37,67,85,56,50,72,72,48,63,46,62,39,75,41,53,74,50,46,51,63,50,60,69,60,38,61,77,45,53,73,35,46,51,59,47,14,36,40,54,54,24,46,38,73,74,34,88,79,24,52,59,84,70,37,36,32,80,90,46,48,68,55,33,55,58,32,45,75,46,50,82,85,41,81,55,34,59,54,40,48,50,51,24,53,71,38,55,87,63,49,68,55,52,68,47,71,64,70,47,67,54,49,23,54,54,33,72,76,63

pLDDT: mean 87.01, std 11.39, range [47.97, 98.69]

Organism: NCBI:txid732241